Protein AF-A0A328F656-F1 (afdb_monomer_lite)

Foldseek 3Di:
DDDDDDPPPDDDDQVAPDAAEDEPDDDDPVRVVLVVVLVVVCCCVPPVVLSVQANYKYKYKYFPDDDPQKTKIKMWIWGHGPPDNDIAIKMWIWMGRNNDIGTPDIGRRDDDPDPPPPPPPPCPVVNVVVVVVCCVVVPPPQQDDDDFQEEFEEQCLVPPVQVVVSVVVQVVSCVVRVGYYYAYHPRFAPVNVLCCQQPPQNHAEYEYAYEDALFWDATNHGIDGLCSLPDPDARNNQAQHEYHYNYAHCPEPVVSNVVSSCVNPHVYYHYHNHHDPPDHSVVVVVDDPDDPD

Organism: NCBI:txid2291

Sequence (293 aa):
MKTIEARRILQVPVKRKDVTLITRVPLQTTEKAQINKATRQLISQNFNNKVTQSSKVRTNVEVLQKVGNRVLADAVVVFLDKNTYTATALKMQYEMVGEQVTLKRKIERYAPPMTAMTRVSKIDPATLQIKASLLKDLKIALPQGVGPKALANTPCDDISTAVAGTNDVYNIFRSAFASASKKIGAASTKSALLDVLKTSTRLVAWNNIGHGNTNLLVQWDGTIWNTDFNSAVPFKGIYNSVILLNSCLVCASPYQIKNAIEAHHPRTYIGGAVSLPIGPSEGWMWGSGTGPS

pLDDT: mean 79.7, std 20.61, range [28.31, 98.44]

Secondary structure (DSSP, 8-state):
------------------EEEEESS---HHHHHHHHHHHHHHHHHH-HHHHHHEEEEEEEEEEEEEETTEEEEEEEEEEEETTSS-EEEEEEEEEEETTEEEEEEEETT---------------HHHHHHHHHHHHHTT-----SSS-SEEEEES-SS-HHHHHHHHHHHHHHHHHHS-EEEEEGGGS-HHHHHHHHHH-SS--EEEEEE-EETTEEEETTEEEEGGGG--SS--TTTTT-EEEEEETTTTSTT-HHHHHHHTT--SEEEE--S--SS--TTSTTSS------

Structure (mmCIF, N/CA/C/O backbone):
data_AF-A0A328F656-F1
#
_entry.id   AF-A0A328F656-F1
#
loop_
_atom_site.group_PDB
_atom_site.id
_atom_site.type_symbol
_atom_site.label_atom_id
_atom_site.label_alt_id
_atom_site.label_comp_id
_atom_site.label_asym_id
_atom_site.label_entity_id
_atom_site.label_seq_id
_atom_site.pdbx_PDB_ins_code
_atom_site.Cartn_x
_atom_site.Cartn_y
_atom_site.Cartn_z
_atom_site.occupancy
_atom_site.B_iso_or_equiv
_atom_site.auth_seq_id
_atom_site.auth_comp_id
_atom_site.auth_asym_id
_atom_site.auth_atom_id
_atom_site.pdbx_PDB_model_num
ATOM 1 N N . MET A 1 1 ? 4.805 5.949 67.647 1.00 39.44 1 MET A N 1
ATOM 2 C CA . MET A 1 1 ? 5.082 6.559 66.327 1.00 39.44 1 MET A CA 1
ATOM 3 C C . MET A 1 1 ? 4.031 6.073 65.342 1.00 39.44 1 MET A C 1
ATOM 5 O O . MET A 1 1 ? 3.931 4.872 65.146 1.00 39.44 1 MET A O 1
ATOM 9 N N . LYS A 1 2 ? 3.194 6.970 64.803 1.00 33.84 2 LYS A N 1
ATOM 10 C CA . LYS A 1 2 ? 2.206 6.646 63.760 1.00 33.84 2 LYS A CA 1
ATOM 11 C C . LYS A 1 2 ? 2.852 6.896 62.398 1.00 33.84 2 LYS A C 1
ATOM 13 O O . LYS A 1 2 ? 3.184 8.036 62.089 1.00 33.84 2 LYS A O 1
ATOM 18 N N . THR A 1 3 ? 3.037 5.844 61.612 1.00 30.42 3 THR A N 1
ATOM 19 C CA . THR A 1 3 ? 3.543 5.939 60.241 1.00 30.42 3 THR A CA 1
ATOM 20 C C . THR A 1 3 ? 2.433 6.497 59.355 1.00 30.42 3 THR A C 1
ATOM 22 O O . THR A 1 3 ? 1.401 5.860 59.158 1.00 30.42 3 THR A O 1
ATOM 25 N N . ILE A 1 4 ? 2.614 7.728 58.881 1.00 29.72 4 ILE A N 1
ATOM 26 C CA . ILE A 1 4 ? 1.714 8.383 57.932 1.00 29.72 4 ILE A CA 1
ATOM 27 C C . ILE A 1 4 ? 2.057 7.832 56.545 1.00 29.72 4 ILE A C 1
ATOM 29 O O . ILE A 1 4 ? 3.090 8.182 55.976 1.00 29.72 4 ILE A O 1
ATOM 33 N N . GLU A 1 5 ? 1.210 6.961 55.994 1.00 30.91 5 GLU A N 1
ATOM 34 C CA . GLU A 1 5 ? 1.299 6.582 54.583 1.00 30.91 5 GLU A CA 1
ATOM 35 C C . GLU A 1 5 ? 0.930 7.787 53.710 1.00 30.91 5 GLU A C 1
ATOM 37 O O . GLU A 1 5 ? -0.230 8.195 53.601 1.00 30.91 5 GLU A O 1
ATOM 42 N N . ALA A 1 6 ? 1.942 8.374 53.076 1.00 31.06 6 ALA A N 1
ATOM 43 C CA . ALA A 1 6 ? 1.764 9.428 52.095 1.00 31.06 6 ALA A CA 1
ATOM 44 C C . ALA A 1 6 ? 1.071 8.864 50.841 1.00 31.06 6 ALA A C 1
ATOM 46 O O . ALA A 1 6 ? 1.709 8.311 49.943 1.00 31.06 6 ALA A O 1
ATOM 47 N N . ARG A 1 7 ? -0.253 9.040 50.745 1.00 31.44 7 ARG A N 1
ATOM 48 C CA . ARG A 1 7 ? -0.996 8.872 49.488 1.00 31.44 7 ARG A CA 1
ATOM 49 C C . ARG A 1 7 ? -0.517 9.921 48.481 1.00 31.44 7 ARG A C 1
ATOM 51 O O . ARG A 1 7 ? -1.010 11.047 48.455 1.00 31.44 7 ARG A O 1
ATOM 58 N N . ARG A 1 8 ? 0.427 9.548 47.615 1.00 28.33 8 ARG A N 1
ATOM 59 C CA . ARG A 1 8 ? 0.759 10.325 46.412 1.00 28.33 8 ARG A CA 1
ATOM 60 C C . ARG A 1 8 ? -0.406 10.241 45.425 1.00 28.33 8 ARG A C 1
ATOM 62 O O . ARG A 1 8 ? -0.526 9.288 44.659 1.00 28.33 8 ARG A O 1
ATOM 69 N N . ILE A 1 9 ? -1.260 11.260 45.430 1.00 32.66 9 ILE A N 1
ATOM 70 C CA . ILE A 1 9 ? -2.191 11.522 44.331 1.00 32.66 9 ILE A CA 1
ATOM 71 C C . ILE A 1 9 ? -1.356 12.077 43.172 1.00 32.66 9 ILE A C 1
ATOM 73 O O . ILE A 1 9 ? -0.996 13.251 43.152 1.00 32.66 9 ILE A O 1
ATOM 77 N N . LEU A 1 10 ? -1.015 11.220 42.209 1.00 28.31 10 LEU A N 1
ATOM 78 C CA . LEU A 1 10 ? -0.433 11.645 40.937 1.00 28.31 10 LEU A CA 1
ATOM 79 C C . LEU A 1 10 ? -1.528 12.314 40.094 1.00 28.31 10 LEU A C 1
ATOM 81 O O . LEU A 1 10 ? -2.263 11.658 39.356 1.00 28.31 10 LEU A O 1
ATOM 85 N N . GLN A 1 11 ? -1.644 13.636 40.213 1.00 31.92 11 GLN A N 1
ATOM 86 C CA . GLN A 1 11 ? -2.302 14.446 39.193 1.00 31.92 11 GLN A CA 1
ATOM 87 C C . GLN A 1 11 ? -1.362 14.583 37.993 1.00 31.92 11 GLN A C 1
ATOM 89 O O . GLN A 1 11 ? -0.338 15.254 38.069 1.00 31.92 11 GLN A O 1
ATOM 94 N N . VAL A 1 12 ? -1.729 13.970 36.866 1.00 31.56 12 VAL A N 1
ATOM 95 C CA . VAL A 1 12 ? -1.130 14.276 35.560 1.00 31.56 12 VAL A CA 1
ATOM 96 C C . VAL A 1 12 ? -2.259 14.573 34.569 1.00 31.56 12 VAL A C 1
ATOM 98 O O . VAL A 1 12 ? -3.017 13.660 34.214 1.00 31.56 12 VAL A O 1
ATOM 101 N N . PRO A 1 13 ? -2.412 15.825 34.098 1.00 34.97 13 PRO A N 1
ATOM 102 C CA . PRO A 1 13 ? -3.419 16.173 33.111 1.00 34.97 13 PRO A CA 1
ATOM 103 C C . PRO A 1 13 ? -2.897 15.823 31.714 1.00 34.97 13 PRO A C 1
ATOM 105 O O . PRO A 1 13 ? -2.368 16.658 30.987 1.00 34.97 13 PRO A O 1
ATOM 108 N N . VAL A 1 14 ? -3.074 14.570 31.295 1.00 39.97 14 VAL A N 1
ATOM 109 C CA . VAL A 1 14 ? -3.092 14.267 29.857 1.00 39.97 14 VAL A CA 1
ATOM 110 C C . VAL A 1 14 ? -4.425 14.790 29.329 1.00 39.97 14 VAL A C 1
ATOM 112 O O . VAL A 1 14 ? -5.466 14.470 29.906 1.00 39.97 14 VAL A O 1
ATOM 115 N N . LYS A 1 15 ? -4.423 15.586 28.251 1.00 41.59 15 LYS A N 1
ATOM 116 C CA . LYS A 1 15 ? -5.644 16.023 27.545 1.00 41.59 15 LYS A CA 1
ATOM 117 C C . LYS A 1 15 ? -6.377 14.794 26.967 1.00 41.59 15 LYS A C 1
ATOM 119 O O . LYS A 1 15 ? -6.279 14.489 25.782 1.00 41.59 15 LYS A O 1
ATOM 124 N N . ARG A 1 16 ? -7.093 14.056 27.823 1.00 50.25 16 ARG A N 1
ATOM 125 C CA . ARG A 1 16 ? -7.949 12.909 27.488 1.00 50.25 16 ARG A CA 1
ATOM 126 C C . ARG A 1 16 ? -9.236 13.458 26.881 1.00 50.25 16 ARG A C 1
ATOM 128 O O . ARG A 1 16 ? -10.149 13.828 27.614 1.00 50.25 16 ARG A O 1
ATOM 135 N N . LYS A 1 17 ? -9.297 13.550 25.553 1.00 50.28 17 LYS A N 1
ATOM 136 C CA . LYS A 1 17 ? -10.549 13.862 24.858 1.00 50.28 17 LYS A CA 1
ATOM 137 C C . LYS A 1 17 ? -11.325 12.579 24.551 1.00 50.28 17 LYS A C 1
ATOM 139 O O . LYS A 1 17 ? -10.790 11.679 23.910 1.00 50.28 17 LYS A O 1
ATOM 144 N N . ASP A 1 18 ? -12.563 12.591 25.038 1.00 55.59 18 ASP A N 1
ATOM 145 C CA . ASP A 1 18 ? -13.755 11.827 24.662 1.00 55.59 18 ASP A CA 1
ATOM 146 C C . ASP A 1 18 ? -13.673 10.295 24.763 1.00 55.59 18 ASP A C 1
ATOM 148 O O . ASP A 1 18 ? -13.132 9.598 23.905 1.00 55.59 18 ASP A O 1
ATOM 152 N N . VAL A 1 19 ? -14.280 9.768 25.835 1.00 54.06 19 VAL A N 1
ATOM 153 C CA . VAL A 1 19 ? -14.744 8.376 25.877 1.00 54.06 19 VAL A CA 1
ATOM 154 C C . VAL A 1 19 ? -16.077 8.352 25.143 1.00 54.06 19 VAL A C 1
ATOM 156 O O . VAL A 1 19 ? -17.021 9.016 25.568 1.00 54.06 19 VAL A O 1
ATOM 159 N N . THR A 1 20 ? -16.145 7.621 24.036 1.00 69.00 20 THR A N 1
ATOM 160 C CA . THR A 1 20 ? -17.415 7.377 23.349 1.00 69.00 20 THR A CA 1
ATOM 161 C C . THR A 1 20 ? -18.040 6.138 23.972 1.00 69.00 20 THR A C 1
ATOM 163 O O . THR A 1 20 ? -17.432 5.073 23.967 1.00 69.00 20 THR A O 1
ATOM 166 N N . LEU A 1 21 ? -19.218 6.288 24.569 1.00 61.22 21 LEU A N 1
ATOM 167 C CA . LEU A 1 21 ? -19.954 5.184 25.173 1.00 61.22 21 LEU A CA 1
ATOM 168 C C . LEU A 1 21 ? -21.065 4.763 24.214 1.00 61.22 21 LEU A C 1
ATOM 170 O O . LEU A 1 21 ? -21.995 5.534 23.969 1.00 61.22 21 LEU A O 1
ATOM 174 N N . ILE A 1 22 ? -20.968 3.546 23.694 1.00 66.56 22 ILE A N 1
ATOM 175 C CA . ILE A 1 22 ? -22.002 2.913 22.883 1.00 66.56 22 ILE A CA 1
ATOM 176 C C . ILE A 1 22 ? -22.693 1.900 23.788 1.00 66.56 22 ILE A C 1
ATOM 178 O O . ILE A 1 22 ? -22.064 1.012 24.349 1.00 66.56 22 ILE A O 1
ATOM 182 N N . THR A 1 23 ? -23.998 2.037 23.982 1.00 54.88 23 THR A N 1
ATOM 183 C CA . THR A 1 23 ? -24.746 1.104 24.823 1.00 54.88 23 THR A CA 1
ATOM 184 C C . THR A 1 23 ? -26.030 0.700 24.127 1.00 54.88 23 THR A C 1
ATOM 186 O O . THR A 1 23 ? -26.756 1.549 23.613 1.00 54.88 23 THR A O 1
ATOM 189 N N . ARG A 1 24 ? -26.310 -0.605 24.114 1.00 71.88 24 ARG A N 1
ATOM 190 C CA . ARG A 1 24 ? -27.633 -1.147 23.764 1.00 71.88 24 ARG A CA 1
ATOM 191 C C . ARG A 1 24 ? -28.536 -1.271 24.992 1.00 71.88 24 ARG A C 1
ATOM 193 O O . ARG A 1 24 ? -29.715 -1.573 24.866 1.00 71.88 24 ARG A O 1
ATOM 200 N N . VAL A 1 25 ? -27.975 -1.020 26.174 1.00 74.50 25 VAL A N 1
ATOM 201 C CA . VAL A 1 25 ? -28.662 -1.051 27.462 1.00 74.50 25 VAL A CA 1
ATOM 202 C C . VAL A 1 25 ? -28.946 0.387 27.913 1.00 74.50 25 VAL A C 1
ATOM 204 O O . VAL A 1 25 ? -28.048 1.233 27.832 1.00 74.50 25 VAL A O 1
ATOM 207 N N . PRO A 1 26 ? -30.153 0.705 28.407 1.00 79.62 26 PRO A N 1
ATOM 208 C CA . PRO A 1 26 ? -30.428 2.009 29.000 1.00 79.62 26 PRO A CA 1
ATOM 209 C C . PRO A 1 26 ? -29.522 2.262 30.214 1.00 79.62 26 PRO A C 1
ATOM 211 O O . PRO A 1 26 ? -29.454 1.444 31.132 1.00 79.62 26 PRO A O 1
ATOM 214 N N . LEU A 1 27 ? -28.827 3.402 30.221 1.00 85.38 27 LEU A N 1
ATOM 215 C CA . LEU A 1 27 ? -27.938 3.814 31.312 1.00 85.38 27 LEU A CA 1
ATOM 216 C C . LEU A 1 27 ? -28.303 5.215 31.788 1.00 85.38 27 LEU A C 1
ATOM 218 O O . LEU A 1 27 ? -28.438 6.134 30.970 1.00 85.38 27 LEU A O 1
ATOM 222 N N . GLN A 1 28 ? -28.380 5.387 33.104 1.00 87.00 28 GLN A N 1
ATOM 223 C CA . GLN A 1 28 ? -28.525 6.700 33.724 1.00 87.00 28 GLN A CA 1
ATOM 224 C C . GLN A 1 28 ? -27.229 7.511 33.586 1.00 87.00 28 GLN A C 1
ATOM 226 O O . GLN A 1 28 ? -26.134 6.964 33.446 1.00 87.00 28 GLN A O 1
ATOM 231 N N . THR A 1 29 ? -27.328 8.840 33.648 1.00 85.62 29 THR A N 1
ATOM 232 C CA . THR A 1 29 ? -26.171 9.746 33.525 1.00 85.62 29 THR A CA 1
ATOM 233 C C . THR A 1 29 ? -25.073 9.444 34.552 1.00 85.62 29 THR A C 1
ATOM 235 O O . THR A 1 29 ? -23.888 9.453 34.213 1.00 85.62 29 THR A O 1
ATOM 238 N N . THR A 1 30 ? -25.460 9.118 35.786 1.00 87.56 30 THR A N 1
ATOM 239 C CA . THR A 1 30 ? -24.558 8.718 36.877 1.00 87.56 30 THR A CA 1
ATOM 240 C C . THR A 1 30 ? -23.795 7.435 36.547 1.00 87.56 30 THR A C 1
ATOM 242 O O . THR A 1 30 ? -22.577 7.381 36.706 1.00 87.56 30 THR A O 1
ATOM 245 N N . GLU A 1 31 ? -24.474 6.436 35.989 1.00 87.12 31 GLU A N 1
ATOM 246 C CA . GLU A 1 31 ? -23.882 5.156 35.581 1.00 87.12 31 GLU A CA 1
ATOM 247 C C . GLU A 1 31 ? -22.896 5.342 34.423 1.00 87.12 31 GLU A C 1
ATOM 249 O O . GLU A 1 31 ? -21.791 4.800 34.446 1.00 87.12 31 GLU A O 1
ATOM 254 N N . LYS A 1 32 ? -23.237 6.187 33.439 1.00 88.25 32 LYS A N 1
ATOM 255 C CA . LYS A 1 32 ? -22.312 6.555 32.351 1.00 88.25 32 LYS A CA 1
ATOM 256 C C . LYS A 1 32 ? -21.036 7.197 32.902 1.00 88.25 32 LYS A C 1
ATOM 258 O O . LYS A 1 32 ? -19.934 6.881 32.449 1.00 88.25 32 LYS A O 1
ATOM 263 N N . ALA A 1 33 ? -21.165 8.082 33.892 1.00 88.12 33 ALA A N 1
ATOM 264 C CA . ALA A 1 33 ? -20.020 8.712 34.544 1.00 88.12 33 ALA A CA 1
ATOM 265 C C . ALA A 1 33 ? -19.164 7.695 35.321 1.00 88.12 33 ALA A C 1
ATOM 267 O O . ALA A 1 33 ? -17.934 7.734 35.219 1.00 88.12 33 ALA A O 1
ATOM 268 N N . GLN A 1 34 ? -19.792 6.754 36.032 1.00 90.06 34 GLN A N 1
ATOM 269 C CA . GLN A 1 34 ? -19.101 5.669 36.739 1.00 90.06 34 GLN A CA 1
ATOM 270 C C . GLN A 1 34 ? -18.330 4.762 35.773 1.00 90.06 34 GLN A C 1
ATOM 272 O O . GLN A 1 34 ? -17.147 4.509 35.994 1.00 90.06 34 GLN A O 1
ATOM 277 N N . ILE A 1 35 ? -18.946 4.352 34.662 1.00 91.25 35 ILE A N 1
ATOM 278 C CA . ILE A 1 35 ? -18.306 3.537 33.618 1.00 91.25 35 ILE A CA 1
ATOM 279 C C . ILE A 1 35 ? -17.105 4.273 33.014 1.00 91.25 35 ILE A C 1
ATOM 281 O O . ILE A 1 35 ? -16.019 3.701 32.882 1.00 91.25 35 ILE A O 1
ATOM 285 N N . ASN A 1 36 ? -17.252 5.564 32.709 1.00 90.00 36 ASN A N 1
ATOM 286 C CA . ASN A 1 36 ? -16.155 6.386 32.195 1.00 90.00 36 ASN A CA 1
ATOM 287 C C . ASN A 1 36 ? -15.000 6.508 33.202 1.00 90.00 36 ASN A C 1
ATOM 289 O O . ASN A 1 36 ? -13.829 6.430 32.815 1.00 90.00 36 ASN A O 1
ATOM 293 N N . LYS A 1 37 ? -15.309 6.686 34.493 1.00 91.25 37 LYS A N 1
ATOM 294 C CA . LYS A 1 37 ? -14.314 6.735 35.575 1.00 91.25 37 LYS A CA 1
ATOM 295 C C . LYS A 1 37 ? -13.580 5.397 35.706 1.00 91.25 37 LYS A C 1
ATOM 297 O O . LYS A 1 37 ? -12.350 5.390 35.668 1.00 91.25 37 LYS A O 1
ATOM 302 N N . ALA A 1 38 ? -14.317 4.288 35.766 1.00 91.75 38 ALA A N 1
ATOM 303 C CA . ALA A 1 38 ? -13.786 2.927 35.842 1.00 91.75 38 ALA A CA 1
ATOM 304 C C . ALA A 1 38 ? -12.847 2.612 34.667 1.00 91.75 38 ALA A C 1
ATOM 306 O O . ALA A 1 38 ? -11.704 2.201 34.862 1.00 91.75 38 ALA A O 1
ATOM 307 N N . THR A 1 39 ? -13.285 2.921 33.446 1.00 92.12 39 THR A N 1
ATOM 308 C CA . THR A 1 39 ? -12.493 2.769 32.215 1.00 92.12 39 THR A CA 1
ATOM 309 C C . THR A 1 39 ? -11.164 3.523 32.310 1.00 92.12 39 THR A C 1
ATOM 311 O O . THR A 1 39 ? -10.093 2.972 32.052 1.00 92.12 39 THR A O 1
ATOM 314 N N . ARG A 1 40 ? -11.201 4.797 32.721 1.00 90.81 40 ARG A N 1
ATOM 315 C CA . ARG A 1 40 ? -9.999 5.639 32.862 1.00 90.81 40 ARG A CA 1
ATOM 316 C C . ARG A 1 40 ? -9.053 5.140 33.950 1.00 90.81 40 ARG A C 1
ATOM 318 O O . ARG A 1 40 ? -7.836 5.293 33.793 1.00 90.81 40 ARG A O 1
ATOM 325 N N . GLN A 1 41 ? -9.594 4.586 35.031 1.00 91.25 41 GLN A N 1
ATOM 326 C CA . GLN A 1 41 ? -8.818 3.993 36.114 1.00 91.25 41 GLN A CA 1
ATOM 327 C C . GLN A 1 41 ? -8.087 2.744 35.620 1.00 91.25 41 GLN A C 1
ATOM 329 O O . GLN A 1 41 ? -6.862 2.692 35.728 1.00 91.25 41 GLN A O 1
ATOM 334 N N . LEU A 1 42 ? -8.798 1.814 34.976 1.00 93.12 42 LEU A N 1
ATOM 335 C CA . LEU A 1 42 ? -8.201 0.606 34.404 1.00 93.12 42 LEU A CA 1
ATOM 336 C C . LEU A 1 42 ? -7.104 0.925 33.389 1.00 93.12 42 LEU A C 1
ATOM 338 O O . LEU A 1 42 ? -6.043 0.302 33.430 1.00 93.12 42 LEU A O 1
ATOM 342 N N . ILE A 1 43 ? -7.320 1.926 32.527 1.00 91.19 43 ILE A N 1
ATOM 343 C CA . ILE A 1 43 ? -6.309 2.357 31.555 1.00 91.19 43 ILE A CA 1
ATOM 344 C C . ILE A 1 43 ? -5.043 2.853 32.254 1.00 91.19 43 ILE A C 1
ATOM 346 O O . ILE A 1 43 ? -3.941 2.447 31.896 1.00 91.19 43 ILE A O 1
ATOM 350 N N . SER A 1 44 ? -5.197 3.721 33.256 1.00 89.50 44 SER A N 1
ATOM 351 C CA . SER A 1 44 ? -4.049 4.287 33.978 1.00 89.50 44 SER A CA 1
ATOM 352 C C . SER A 1 44 ? -3.285 3.208 34.749 1.00 89.50 44 SER A C 1
ATOM 354 O O . SER A 1 44 ? -2.062 3.229 34.761 1.00 89.50 44 SER A O 1
ATOM 356 N N . GLN A 1 45 ? -3.994 2.248 35.350 1.00 90.69 45 GLN A N 1
ATOM 357 C CA . GLN A 1 45 ? -3.390 1.178 36.147 1.00 90.69 45 GLN A CA 1
ATOM 358 C C . GLN A 1 45 ? -2.650 0.145 35.291 1.00 90.69 45 GLN A C 1
ATOM 360 O O . GLN A 1 45 ? -1.561 -0.283 35.655 1.00 90.69 45 GLN A O 1
ATOM 365 N N . ASN A 1 46 ? -3.219 -0.246 34.150 1.00 91.50 46 ASN A N 1
ATOM 366 C CA . ASN A 1 46 ? -2.700 -1.371 33.366 1.00 91.50 46 ASN A CA 1
ATOM 367 C C . ASN A 1 46 ? -1.829 -0.937 32.180 1.00 91.50 46 ASN A C 1
ATOM 369 O O . ASN A 1 46 ? -1.063 -1.744 31.657 1.00 91.50 46 ASN A O 1
ATOM 373 N N . PHE A 1 47 ? -1.933 0.321 31.739 1.00 90.25 47 PHE A N 1
ATOM 374 C CA . PHE A 1 47 ? -1.284 0.805 30.516 1.00 90.25 47 PHE A CA 1
ATOM 375 C C . PHE A 1 47 ? -0.559 2.145 30.710 1.00 90.25 47 PHE A C 1
ATOM 377 O O . PHE A 1 47 ? -0.429 2.914 29.757 1.00 90.25 47 PHE A O 1
ATOM 384 N N . ASN A 1 48 ? -0.055 2.432 31.917 1.00 90.06 48 ASN A N 1
ATOM 385 C CA . ASN A 1 48 ? 0.590 3.713 32.241 1.00 90.06 48 ASN A CA 1
ATOM 386 C C . ASN A 1 48 ? 1.711 4.101 31.255 1.00 90.06 48 ASN A C 1
ATOM 388 O O . ASN A 1 48 ? 1.773 5.239 30.783 1.00 90.06 48 ASN A O 1
ATOM 392 N N . ASN A 1 49 ? 2.559 3.137 30.883 1.00 88.38 49 ASN A N 1
ATOM 393 C CA . ASN A 1 49 ? 3.660 3.369 29.944 1.00 88.38 49 ASN A CA 1
ATOM 394 C C . ASN A 1 49 ? 3.133 3.811 28.570 1.00 88.38 49 ASN A C 1
ATOM 396 O O . ASN A 1 49 ? 3.591 4.816 28.030 1.00 88.38 49 ASN A O 1
ATOM 400 N N . LYS A 1 50 ? 2.096 3.134 28.052 1.00 88.38 50 LYS A N 1
ATOM 401 C CA . LYS A 1 50 ? 1.452 3.497 26.779 1.00 88.38 50 LYS A CA 1
ATOM 402 C C . LYS A 1 50 ? 0.780 4.862 26.853 1.00 88.38 50 LYS A C 1
ATOM 404 O O . LYS A 1 50 ? 0.919 5.655 25.929 1.00 88.38 50 LYS A O 1
ATOM 409 N N . VAL A 1 51 ? 0.099 5.173 27.961 1.00 89.25 51 VAL A N 1
ATOM 410 C CA . VAL A 1 51 ? -0.491 6.505 28.188 1.00 89.25 51 VAL A CA 1
ATOM 411 C C . VAL A 1 51 ? 0.587 7.589 28.118 1.00 89.25 51 VAL A C 1
ATOM 413 O O . VAL A 1 51 ? 0.383 8.612 27.473 1.00 89.25 51 VAL A O 1
ATOM 416 N N . THR A 1 52 ? 1.743 7.352 28.737 1.00 87.88 52 THR A N 1
ATOM 417 C CA . THR A 1 52 ? 2.854 8.315 28.791 1.00 87.88 52 THR A CA 1
ATOM 418 C C . THR A 1 52 ? 3.506 8.522 27.424 1.00 87.88 52 THR A C 1
ATOM 420 O O . THR A 1 52 ? 3.871 9.646 27.065 1.00 87.88 52 THR A O 1
ATOM 423 N N . GLN A 1 53 ? 3.615 7.449 26.642 1.00 88.75 53 GLN A N 1
ATOM 424 C CA . GLN A 1 53 ? 4.162 7.456 25.284 1.00 88.75 53 GLN A CA 1
ATOM 425 C C . GLN A 1 53 ? 3.179 8.004 24.242 1.00 88.75 53 GLN A C 1
ATOM 427 O O . GLN A 1 53 ? 3.593 8.335 23.135 1.00 88.75 53 GLN A O 1
ATOM 432 N N . SER A 1 54 ? 1.899 8.155 24.590 1.00 88.56 54 SER A N 1
ATOM 433 C CA . SER A 1 54 ? 0.865 8.594 23.655 1.00 88.56 54 SER A CA 1
ATOM 434 C C . SER A 1 54 ? 0.669 10.105 23.646 1.00 88.56 54 SER A C 1
ATOM 436 O O . SER A 1 54 ? 0.645 10.765 24.685 1.00 88.56 54 SER A O 1
ATOM 438 N N . SER A 1 55 ? 0.469 10.661 22.454 1.00 88.31 55 SER A N 1
ATOM 439 C CA . SER A 1 55 ? -0.014 12.030 22.255 1.00 88.31 55 SER A CA 1
ATOM 440 C C . SER A 1 55 ? -1.523 12.125 22.500 1.00 88.31 55 SER A C 1
ATOM 442 O O . SER A 1 55 ? -2.024 13.156 22.956 1.00 88.31 55 SER A O 1
ATOM 444 N N . LYS A 1 56 ? -2.256 11.035 22.234 1.00 86.88 56 LYS A N 1
ATOM 445 C CA . LYS A 1 56 ? -3.704 10.943 22.428 1.00 86.88 56 LYS A CA 1
ATOM 446 C C . LYS A 1 56 ? -4.117 9.525 22.811 1.00 86.88 56 LYS A C 1
ATOM 448 O O . LYS A 1 56 ? -3.639 8.556 22.234 1.00 86.88 56 LYS A O 1
ATOM 453 N N . VAL A 1 57 ? -5.070 9.424 23.735 1.00 87.38 57 VAL A N 1
ATOM 454 C CA . VAL A 1 57 ? -5.747 8.169 24.085 1.00 87.38 57 VAL A CA 1
ATOM 455 C C . VAL A 1 57 ? -7.230 8.342 23.792 1.00 87.38 57 VAL A C 1
ATOM 457 O O . VAL A 1 57 ? -7.852 9.262 24.326 1.00 87.38 57 VAL A O 1
ATOM 460 N N . ARG A 1 58 ? -7.784 7.494 22.924 1.00 88.94 58 ARG A N 1
ATOM 461 C CA . ARG A 1 58 ? -9.226 7.426 22.645 1.00 88.94 58 ARG A CA 1
ATOM 462 C C . ARG A 1 58 ? -9.791 6.146 23.222 1.00 88.94 58 ARG A C 1
ATOM 464 O O . ARG A 1 58 ? -9.108 5.123 23.243 1.00 88.94 58 ARG A O 1
ATOM 471 N N . THR A 1 59 ? -11.041 6.188 23.656 1.00 89.31 59 THR A N 1
ATOM 472 C CA . THR A 1 59 ? -11.691 5.001 24.205 1.00 89.31 59 THR A CA 1
ATOM 473 C C . THR A 1 59 ? -13.110 4.891 23.690 1.00 89.31 59 THR A C 1
ATOM 475 O O . THR A 1 59 ? -13.852 5.872 23.706 1.00 89.31 59 THR A O 1
ATOM 478 N N . ASN A 1 60 ? -13.468 3.695 23.239 1.00 88.50 60 ASN A N 1
ATOM 479 C CA . ASN A 1 60 ? -14.829 3.323 22.901 1.00 88.50 60 ASN A CA 1
ATOM 480 C C . ASN A 1 60 ? -15.263 2.199 23.840 1.00 88.50 60 ASN A C 1
ATOM 482 O O . ASN A 1 60 ? -14.562 1.191 23.922 1.00 88.50 60 ASN A O 1
ATOM 486 N N . VAL A 1 61 ? -16.359 2.391 24.565 1.00 90.88 61 VAL A N 1
ATOM 487 C CA . VAL A 1 61 ? -16.863 1.433 25.555 1.00 90.88 61 VAL A CA 1
ATOM 488 C C . VAL A 1 61 ? -18.209 0.902 25.090 1.00 90.88 61 VAL A C 1
ATOM 490 O O . VAL A 1 61 ? -19.098 1.688 24.770 1.00 90.88 61 VAL A O 1
ATOM 493 N N . GLU A 1 62 ? -18.354 -0.417 25.096 1.00 91.69 62 GLU A N 1
ATOM 494 C CA . GLU A 1 62 ? -19.589 -1.145 24.848 1.00 91.69 62 GLU A CA 1
ATOM 495 C C . GLU A 1 62 ? -20.047 -1.845 26.129 1.00 91.69 62 GLU A C 1
ATOM 497 O O . GLU A 1 62 ? -19.343 -2.694 26.677 1.00 91.69 62 GLU A O 1
ATOM 502 N N . VAL A 1 63 ? -21.237 -1.495 26.621 1.00 91.81 63 VAL A N 1
ATOM 503 C CA . VAL A 1 63 ? -21.849 -2.219 27.744 1.00 91.81 63 VAL A CA 1
ATOM 504 C C . VAL A 1 63 ? -22.545 -3.461 27.209 1.00 91.81 63 VAL A C 1
ATOM 506 O O . VAL A 1 63 ? -23.530 -3.358 26.478 1.00 91.81 63 VAL A O 1
ATOM 509 N N . LEU A 1 64 ? -22.027 -4.626 27.595 1.00 90.75 64 LEU A N 1
ATOM 510 C CA . LEU A 1 64 ? -22.517 -5.930 27.155 1.00 90.75 64 LEU A CA 1
ATOM 511 C C . LEU A 1 64 ? -23.735 -6.372 27.965 1.00 90.75 64 LEU A C 1
ATOM 513 O O . LEU A 1 64 ? -24.691 -6.910 27.414 1.00 90.75 64 LEU A O 1
ATOM 517 N N . GLN A 1 65 ? -23.695 -6.152 29.281 1.00 91.81 65 GLN A N 1
ATOM 518 C CA . GLN A 1 65 ? -24.737 -6.607 30.193 1.00 91.81 65 GLN A CA 1
ATOM 519 C C . GLN A 1 65 ? -24.815 -5.717 31.435 1.00 91.81 65 GLN A C 1
ATOM 521 O O . GLN A 1 65 ? -23.797 -5.234 31.935 1.00 91.81 65 GLN A O 1
ATOM 526 N N . LYS A 1 66 ? -26.031 -5.558 31.965 1.00 90.88 66 LYS A N 1
ATOM 527 C CA . LYS A 1 66 ? -26.299 -4.936 33.263 1.00 90.88 66 LYS A CA 1
ATOM 528 C C . LYS A 1 66 ? -27.322 -5.766 34.038 1.00 90.88 66 LYS A C 1
ATOM 530 O O . LYS A 1 66 ? -28.393 -6.048 33.507 1.00 90.88 66 LYS A O 1
ATOM 535 N N . VAL A 1 67 ? -27.008 -6.127 35.281 1.00 90.25 67 VAL A N 1
ATOM 536 C CA . VAL A 1 67 ? -27.920 -6.826 36.204 1.00 90.25 67 VAL A CA 1
ATOM 537 C C . VAL A 1 67 ? -27.764 -6.207 37.590 1.00 90.25 67 VAL A C 1
ATOM 539 O O . VAL A 1 67 ? -26.719 -6.350 38.221 1.00 90.25 67 VAL A O 1
ATOM 542 N N . GLY A 1 68 ? -28.779 -5.481 38.062 1.00 89.88 68 GLY A N 1
ATOM 543 C CA . GLY A 1 68 ? -28.678 -4.717 39.309 1.00 89.88 68 GLY A CA 1
ATOM 544 C C . GLY A 1 68 ? -27.520 -3.711 39.268 1.00 89.88 68 GLY A C 1
ATOM 545 O O . GLY A 1 68 ? -27.457 -2.872 38.369 1.00 89.88 68 GLY A O 1
ATOM 546 N N . ASN A 1 69 ? -26.590 -3.820 40.221 1.00 90.75 69 ASN A N 1
ATOM 547 C CA . ASN A 1 69 ? -25.375 -2.997 40.315 1.00 90.75 69 ASN A CA 1
ATOM 548 C C . ASN A 1 69 ? -24.161 -3.583 39.565 1.00 90.75 69 ASN A C 1
ATOM 550 O O . ASN A 1 69 ? -23.060 -3.032 39.666 1.00 90.75 69 ASN A O 1
ATOM 554 N N . ARG A 1 70 ? -24.341 -4.705 38.856 1.00 92.31 70 ARG A N 1
ATOM 555 C CA . ARG A 1 70 ? -23.294 -5.373 38.085 1.00 92.31 70 ARG A CA 1
ATOM 556 C C . ARG A 1 70 ? -23.340 -4.930 36.628 1.00 92.31 70 ARG A C 1
ATOM 558 O O . ARG A 1 70 ? -24.383 -5.037 35.983 1.00 92.31 70 ARG A O 1
ATOM 565 N N . VAL A 1 71 ? -22.203 -4.485 36.101 1.00 93.25 71 VAL A N 1
ATOM 566 C CA . VAL A 1 71 ? -22.027 -4.084 34.698 1.00 93.25 71 VAL A CA 1
ATOM 567 C C . VAL A 1 71 ? -20.865 -4.860 34.096 1.00 93.25 71 VAL A C 1
ATOM 569 O O . VAL A 1 71 ? -19.757 -4.819 34.625 1.00 93.25 71 VAL A O 1
ATOM 572 N N . LEU A 1 72 ? -21.103 -5.532 32.973 1.00 94.12 72 LEU A N 1
ATOM 573 C CA . LEU A 1 72 ? -20.059 -6.124 32.141 1.00 94.12 72 LEU A CA 1
ATOM 574 C C . LEU A 1 72 ? -19.863 -5.247 30.904 1.00 94.12 72 LEU A C 1
ATOM 576 O O . LEU A 1 72 ? -20.828 -4.959 30.189 1.00 94.12 72 LEU A O 1
ATOM 580 N N . ALA A 1 73 ? -18.626 -4.828 30.648 1.00 93.56 73 ALA A N 1
ATOM 581 C CA . ALA A 1 73 ? -18.308 -3.937 29.542 1.00 93.56 73 ALA A CA 1
ATOM 582 C C . ALA A 1 73 ? -17.025 -4.346 28.814 1.00 93.56 73 ALA A C 1
ATOM 584 O O . ALA A 1 73 ? -16.037 -4.767 29.422 1.00 93.56 73 ALA A O 1
ATOM 585 N N . ASP A 1 74 ? -17.047 -4.152 27.501 1.00 93.62 74 ASP A N 1
ATOM 586 C CA . ASP A 1 74 ? -15.879 -4.187 26.636 1.00 93.62 74 ASP A CA 1
ATOM 587 C C . ASP A 1 74 ? -15.435 -2.750 26.351 1.00 93.62 74 ASP A C 1
ATOM 589 O O . ASP A 1 74 ? -16.247 -1.863 26.115 1.00 93.62 74 ASP A O 1
ATOM 593 N N . ALA A 1 75 ? -14.133 -2.502 26.320 1.00 92.62 75 ALA A N 1
ATOM 594 C CA . ALA A 1 75 ? -13.586 -1.232 25.885 1.00 92.62 75 ALA A CA 1
ATOM 595 C C . ALA A 1 75 ? -12.438 -1.436 24.905 1.00 92.62 75 ALA A C 1
ATOM 597 O O . ALA A 1 75 ? -11.487 -2.173 25.168 1.00 92.62 75 ALA A O 1
ATOM 598 N N . VAL A 1 76 ? -12.517 -0.735 23.780 1.00 91.81 76 VAL A N 1
ATOM 599 C CA . VAL A 1 76 ? -11.421 -0.599 22.825 1.00 91.81 76 VAL A CA 1
ATOM 600 C C . VAL A 1 76 ? -10.715 0.717 23.112 1.00 91.81 76 VAL A C 1
ATOM 602 O O . VAL A 1 76 ? -11.325 1.789 23.084 1.00 91.81 76 VAL A O 1
ATOM 605 N N . VAL A 1 77 ? -9.420 0.642 23.397 1.00 92.00 77 VAL A N 1
ATOM 606 C CA . VAL A 1 77 ? -8.580 1.798 23.707 1.00 92.00 77 VAL A CA 1
ATOM 607 C C . VAL A 1 77 ? -7.549 1.951 22.602 1.00 92.00 77 VAL A C 1
ATOM 609 O O . VAL A 1 77 ? -6.834 1.006 22.278 1.00 92.00 77 VAL A O 1
ATOM 612 N N . VAL A 1 78 ? -7.471 3.145 22.027 1.00 89.38 78 VAL A N 1
ATOM 613 C CA . VAL A 1 78 ? -6.536 3.474 20.952 1.00 89.38 78 VAL A CA 1
ATOM 614 C C . VAL A 1 78 ? -5.526 4.488 21.467 1.00 89.38 78 VAL A C 1
ATOM 616 O O . VAL A 1 78 ? -5.899 5.578 21.909 1.00 89.38 78 VAL A O 1
ATOM 619 N N . PHE A 1 79 ? -4.257 4.114 21.386 1.00 89.19 79 PHE A N 1
ATOM 620 C CA . PHE A 1 79 ? -3.090 4.904 21.756 1.00 89.19 79 PHE A CA 1
ATOM 621 C C . PHE A 1 79 ? -2.453 5.437 20.480 1.00 89.19 79 PHE A C 1
ATOM 623 O O . PHE A 1 79 ? -2.060 4.649 19.626 1.00 89.19 79 PHE A O 1
ATOM 630 N N . LEU A 1 80 ? -2.407 6.758 20.325 1.00 85.12 80 LEU A N 1
ATOM 631 C CA . LEU A 1 80 ? -1.664 7.411 19.251 1.00 85.12 80 LEU A CA 1
ATOM 632 C C . LEU A 1 80 ? -0.299 7.801 19.803 1.00 85.12 80 LEU A C 1
ATOM 634 O O . LEU A 1 80 ? -0.232 8.672 20.676 1.00 85.12 80 LEU A O 1
ATOM 638 N N . ASP A 1 81 ? 0.762 7.173 19.313 1.00 82.25 81 ASP A N 1
ATOM 639 C CA . ASP A 1 81 ? 2.108 7.370 19.846 1.00 82.25 81 ASP A CA 1
ATOM 640 C C . ASP A 1 81 ? 2.606 8.803 19.573 1.00 82.25 81 ASP A C 1
ATOM 642 O O . ASP A 1 81 ? 2.227 9.457 18.596 1.00 82.25 81 ASP A O 1
ATOM 646 N N . LYS A 1 82 ? 3.423 9.354 20.477 1.00 84.31 82 LYS A N 1
ATOM 647 C CA . LYS A 1 82 ? 4.050 10.670 20.277 1.00 84.31 82 LYS A CA 1
ATOM 648 C C . LYS A 1 82 ? 5.014 10.610 19.099 1.00 84.31 82 LYS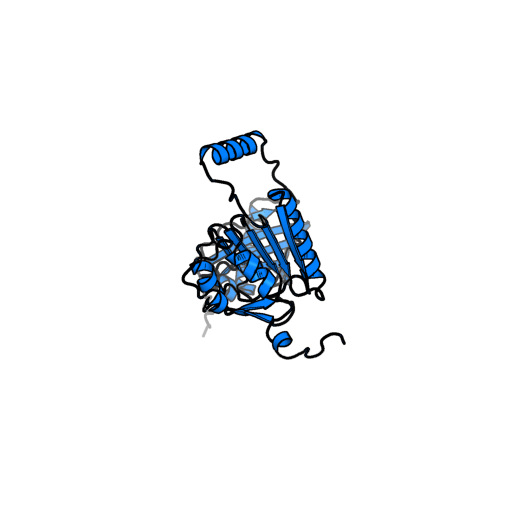 A C 1
ATOM 650 O O . LYS A 1 82 ? 5.746 9.639 18.950 1.00 84.31 82 LYS A O 1
ATOM 655 N N . ASN A 1 83 ? 5.054 11.685 18.314 1.00 81.00 83 ASN A N 1
ATOM 656 C CA . ASN A 1 83 ? 6.016 11.882 17.225 1.00 81.00 83 ASN A CA 1
ATOM 657 C C . ASN A 1 83 ? 5.974 10.799 16.129 1.00 81.00 83 ASN A C 1
ATOM 659 O O . ASN A 1 83 ? 6.927 10.662 15.370 1.00 81.00 83 ASN A O 1
ATOM 663 N N . THR A 1 84 ? 4.877 10.041 16.026 1.00 72.38 84 THR A N 1
ATOM 664 C CA . THR A 1 84 ? 4.666 9.062 14.954 1.00 72.38 84 THR A CA 1
ATOM 665 C C . THR A 1 84 ? 3.231 9.136 14.427 1.00 72.38 84 THR A C 1
ATOM 667 O O . THR A 1 84 ? 2.352 9.739 15.045 1.00 72.38 84 THR A O 1
ATOM 670 N N . TYR A 1 85 ? 2.989 8.488 13.286 1.00 68.38 85 TYR A N 1
ATOM 671 C CA . TYR A 1 85 ? 1.646 8.239 12.751 1.00 68.38 85 TYR A CA 1
ATOM 672 C C . TYR A 1 85 ? 1.089 6.871 13.187 1.00 68.38 85 TYR A C 1
ATOM 674 O O . TYR A 1 85 ? 0.113 6.383 12.617 1.00 68.38 85 TYR A O 1
ATOM 682 N N . THR A 1 86 ? 1.708 6.237 14.187 1.00 70.25 86 THR A N 1
ATOM 683 C CA . THR A 1 86 ? 1.369 4.883 14.623 1.00 70.25 86 THR A CA 1
ATOM 684 C C . THR A 1 86 ? 0.276 4.917 15.683 1.00 70.25 86 THR A C 1
ATOM 686 O O . THR A 1 86 ? 0.359 5.646 16.674 1.00 70.25 86 THR A O 1
ATOM 689 N N . ALA A 1 87 ? -0.753 4.092 15.485 1.00 82.12 87 ALA A N 1
ATOM 690 C CA . ALA A 1 87 ? -1.801 3.866 16.467 1.00 82.12 87 ALA A CA 1
ATOM 691 C C . ALA A 1 87 ? -1.797 2.404 16.923 1.00 82.12 87 ALA A C 1
ATOM 693 O O . ALA A 1 87 ? -1.867 1.490 16.103 1.00 82.12 87 ALA A O 1
ATOM 694 N N . THR A 1 88 ? -1.771 2.185 18.236 1.00 85.94 88 THR A N 1
ATOM 695 C CA . THR A 1 88 ? -1.946 0.859 18.835 1.00 85.94 88 THR A CA 1
ATOM 696 C C . THR A 1 88 ? -3.343 0.753 19.428 1.00 85.94 88 THR A C 1
ATOM 698 O O . THR A 1 88 ? -3.709 1.527 20.315 1.00 85.94 88 THR A O 1
ATOM 701 N N . ALA A 1 89 ? -4.121 -0.223 18.968 1.00 88.19 89 ALA A N 1
ATOM 702 C CA . ALA A 1 89 ? -5.418 -0.548 19.543 1.00 88.19 89 ALA A CA 1
ATOM 703 C C . ALA A 1 89 ? -5.306 -1.746 20.493 1.00 88.19 89 ALA A C 1
ATOM 705 O O . ALA A 1 89 ? -4.655 -2.748 20.194 1.00 88.19 89 ALA A O 1
ATOM 706 N N . LEU A 1 90 ? -5.972 -1.644 21.639 1.00 92.38 90 LEU A N 1
ATOM 707 C CA . LEU A 1 90 ? -6.127 -2.731 22.595 1.00 92.38 90 LEU A CA 1
ATOM 708 C C . LEU A 1 90 ? -7.587 -2.889 22.992 1.00 92.38 90 LEU A C 1
ATOM 710 O O . LEU A 1 90 ? -8.372 -1.943 22.913 1.00 92.38 90 LEU A O 1
ATOM 714 N N . LYS A 1 91 ? -7.946 -4.096 23.416 1.00 93.00 91 LYS A N 1
ATOM 715 C CA . LYS A 1 91 ? -9.284 -4.413 23.909 1.00 93.00 91 LYS A CA 1
ATOM 716 C C . LYS A 1 91 ? -9.192 -4.896 25.347 1.00 93.00 91 LYS A C 1
ATOM 718 O O . LYS A 1 91 ? -8.351 -5.734 25.670 1.00 93.00 91 LYS A O 1
ATOM 723 N N . MET A 1 92 ? -10.051 -4.367 26.204 1.00 94.88 92 MET A N 1
ATOM 724 C CA . MET A 1 92 ? -10.203 -4.794 27.588 1.00 94.88 92 MET A CA 1
ATOM 725 C C . MET A 1 92 ? -11.653 -5.171 27.856 1.00 94.88 92 MET A C 1
ATOM 727 O O . MET A 1 92 ? -12.556 -4.488 27.392 1.00 94.88 92 MET A O 1
ATOM 731 N N . GLN A 1 93 ? -11.861 -6.244 28.606 1.00 96.12 93 GLN A N 1
ATOM 732 C CA . GLN A 1 93 ? -13.161 -6.606 29.152 1.00 96.12 93 GLN A CA 1
ATOM 733 C C . GLN A 1 93 ? -13.073 -6.496 30.661 1.00 96.12 93 GLN A C 1
ATOM 735 O O . GLN A 1 93 ? -12.135 -7.024 31.273 1.00 96.12 93 GLN A O 1
ATOM 740 N N . TYR A 1 94 ? -14.031 -5.812 31.261 1.00 96.25 94 TYR A N 1
ATOM 741 C CA . TYR A 1 94 ? -14.049 -5.595 32.693 1.00 96.25 94 TYR A CA 1
ATOM 742 C C . TYR A 1 94 ? -15.462 -5.659 33.244 1.00 96.25 94 TYR A C 1
ATOM 744 O O . TYR A 1 94 ? -16.459 -5.481 32.546 1.00 96.25 94 TYR A O 1
ATOM 752 N N . GLU A 1 95 ? -15.509 -5.930 34.535 1.00 96.06 95 GLU A N 1
ATOM 753 C CA . GLU A 1 95 ? -16.724 -6.009 35.314 1.00 96.06 95 GLU A CA 1
ATOM 754 C C . GLU A 1 95 ? -16.703 -4.924 36.381 1.00 96.06 95 GLU A C 1
ATOM 756 O O . GLU A 1 95 ? -15.661 -4.650 36.981 1.00 96.06 95 GLU A O 1
ATOM 761 N N . MET A 1 96 ? -17.857 -4.313 36.611 1.00 94.19 96 MET A N 1
ATOM 762 C CA . MET A 1 96 ? -18.098 -3.406 37.721 1.00 94.19 96 MET A CA 1
ATOM 763 C C . MET A 1 96 ? -19.168 -4.007 38.622 1.00 94.19 96 MET A C 1
ATOM 765 O O . MET A 1 96 ? -20.194 -4.455 38.113 1.00 94.19 96 MET A O 1
ATOM 769 N N . VAL A 1 97 ? -18.951 -3.995 39.935 1.00 92.44 97 VAL A N 1
ATOM 770 C CA . VAL A 1 97 ? -19.965 -4.322 40.949 1.00 92.44 97 VAL A CA 1
ATOM 771 C C . VAL A 1 97 ? -19.985 -3.171 41.948 1.00 92.44 97 VAL A C 1
ATOM 773 O O . VAL A 1 97 ? -19.084 -3.032 42.777 1.00 92.44 97 VAL A O 1
ATOM 776 N N . GLY A 1 98 ? -20.976 -2.285 41.819 1.00 88.06 98 GLY A N 1
ATOM 777 C CA . GLY A 1 98 ? -20.957 -1.001 42.524 1.00 88.06 98 GLY A CA 1
ATOM 778 C C . GLY A 1 98 ? -19.735 -0.164 42.124 1.00 88.06 98 GLY A C 1
ATOM 779 O O . GLY A 1 98 ? -19.552 0.149 40.949 1.00 88.06 98 GLY A O 1
ATOM 780 N N . GLU A 1 99 ? -18.887 0.191 43.092 1.00 86.56 99 GLU A N 1
ATOM 781 C CA . GLU A 1 99 ? -17.654 0.960 42.846 1.00 86.56 99 GLU A CA 1
ATOM 782 C C . GLU A 1 99 ? -16.425 0.092 42.546 1.00 86.56 99 GLU A C 1
ATOM 784 O O . GLU A 1 99 ? -15.387 0.609 42.122 1.00 86.56 99 GLU A O 1
ATOM 789 N N . GLN A 1 100 ? -16.516 -1.220 42.764 1.00 90.19 100 GLN A N 1
ATOM 790 C CA . GLN A 1 100 ? -15.404 -2.126 42.510 1.00 90.19 100 GLN A CA 1
ATOM 791 C C . GLN A 1 100 ? -15.320 -2.447 41.022 1.00 90.19 100 GLN A C 1
ATOM 793 O O . GLN A 1 100 ? -16.321 -2.776 40.389 1.00 90.19 100 GLN A O 1
ATOM 798 N N . VAL A 1 101 ? -14.110 -2.362 40.470 1.00 93.62 101 VAL A N 1
ATOM 799 C CA . VAL A 1 101 ? -13.836 -2.594 39.050 1.00 93.62 101 VAL A CA 1
ATOM 800 C C . VAL A 1 101 ? -12.781 -3.683 38.926 1.00 93.62 101 VAL A C 1
ATOM 802 O O . VAL A 1 101 ? -11.691 -3.564 39.485 1.00 93.62 101 VAL A O 1
ATOM 805 N N . THR A 1 102 ? -13.079 -4.729 38.161 1.00 94.19 102 THR A N 1
ATOM 806 C CA . THR A 1 102 ? -12.170 -5.856 37.932 1.00 94.19 102 THR A CA 1
ATOM 807 C C . THR A 1 102 ? -11.946 -6.055 36.442 1.00 94.19 102 THR A C 1
ATOM 809 O O . THR A 1 102 ? -12.882 -6.310 35.685 1.00 94.19 102 THR A O 1
ATOM 812 N N . LEU A 1 103 ? -10.685 -5.981 36.014 1.00 94.88 103 LEU A N 1
ATOM 813 C CA . LEU A 1 103 ? -10.287 -6.358 34.662 1.00 94.88 103 LEU A CA 1
ATOM 814 C C . LEU A 1 103 ? -10.383 -7.882 34.516 1.00 94.88 103 LEU A C 1
ATOM 816 O O . LEU A 1 103 ? -9.710 -8.611 35.239 1.00 94.88 103 LEU A O 1
ATOM 820 N N . LYS A 1 104 ? -11.204 -8.365 33.583 1.00 95.50 104 LYS A N 1
ATOM 821 C CA . LYS A 1 104 ? -11.376 -9.802 33.316 1.00 95.50 104 LYS A CA 1
ATOM 822 C C . LYS A 1 104 ? -10.450 -10.288 32.208 1.00 95.50 104 LYS A C 1
ATOM 824 O O . LYS A 1 104 ? -9.913 -11.387 32.288 1.00 95.50 104 LYS A O 1
ATOM 829 N N . ARG A 1 105 ? -10.256 -9.475 31.165 1.00 93.81 105 ARG A N 1
ATOM 830 C CA . ARG A 1 105 ? -9.445 -9.842 29.997 1.00 93.81 105 ARG A CA 1
ATOM 831 C C . ARG A 1 105 ? -8.785 -8.619 29.373 1.00 93.81 105 ARG A C 1
ATOM 833 O O . ARG A 1 105 ? -9.399 -7.556 29.301 1.00 93.81 105 ARG A O 1
ATOM 840 N N . LYS A 1 106 ? -7.567 -8.793 28.852 1.00 93.06 106 LYS A N 1
ATOM 841 C CA . LYS A 1 106 ? -6.870 -7.807 28.011 1.00 93.06 106 LYS A CA 1
ATOM 842 C C . LYS A 1 106 ? -6.336 -8.437 26.722 1.00 93.06 106 LYS A C 1
ATOM 844 O O . LYS A 1 106 ? -5.925 -9.593 26.722 1.00 93.06 106 LYS A O 1
ATOM 849 N N . ILE A 1 107 ? -6.334 -7.663 25.640 1.00 89.50 107 ILE A N 1
ATOM 850 C CA . ILE A 1 107 ? -5.769 -8.003 24.329 1.00 89.50 107 ILE A CA 1
ATOM 851 C C . ILE A 1 107 ? -4.941 -6.800 23.868 1.00 89.50 107 ILE A C 1
ATOM 853 O O . ILE A 1 107 ? -5.505 -5.763 23.528 1.00 89.50 107 ILE A O 1
ATOM 857 N N . GLU A 1 108 ? -3.612 -6.914 23.880 1.00 83.25 108 GLU A N 1
ATOM 858 C CA . GLU A 1 108 ? -2.697 -5.767 23.709 1.00 83.25 108 GLU A CA 1
ATOM 859 C C . GLU A 1 108 ? -2.484 -5.317 22.256 1.00 83.25 108 GLU A C 1
ATOM 861 O O . GLU A 1 108 ? -2.019 -4.202 22.024 1.00 83.25 108 GLU A O 1
ATOM 866 N N . ARG A 1 109 ? -2.827 -6.169 21.285 1.00 82.56 109 ARG A N 1
ATOM 867 C CA . ARG A 1 109 ? -2.747 -5.896 19.841 1.00 82.56 109 ARG A CA 1
ATOM 868 C C . ARG A 1 109 ? -4.076 -6.242 19.186 1.00 82.56 109 ARG A C 1
ATOM 870 O O . ARG A 1 109 ? -4.189 -7.198 18.426 1.00 82.56 109 ARG A O 1
ATOM 877 N N . TYR A 1 110 ? -5.115 -5.519 19.576 1.00 83.38 110 TYR A N 1
ATOM 878 C CA . TYR A 1 110 ? -6.451 -5.771 19.065 1.00 83.38 110 TYR A CA 1
ATOM 879 C C . TYR A 1 110 ? -6.602 -5.169 17.667 1.00 83.38 110 TYR A C 1
ATOM 881 O O . TYR A 1 110 ? -6.681 -3.952 17.518 1.00 83.38 110 TYR A O 1
ATOM 889 N N . ALA A 1 111 ? -6.673 -6.026 16.653 1.00 73.19 111 ALA A N 1
ATOM 890 C CA . ALA A 1 111 ? -7.141 -5.651 15.327 1.00 73.19 111 ALA A CA 1
ATOM 891 C C . ALA A 1 111 ? -8.656 -5.916 15.271 1.00 73.19 111 ALA A C 1
ATOM 893 O O . ALA A 1 111 ? -9.057 -7.081 15.344 1.00 73.19 111 ALA A O 1
ATOM 894 N N . PRO A 1 112 ? -9.519 -4.883 15.202 1.00 67.75 112 PRO A N 1
ATOM 895 C CA . PRO A 1 112 ? -10.939 -5.124 15.004 1.00 67.75 112 PRO A CA 1
ATOM 896 C C . PRO A 1 112 ? -11.143 -5.843 13.665 1.00 67.75 112 PRO A C 1
ATOM 898 O O . PRO A 1 112 ? -10.405 -5.559 12.716 1.00 67.75 112 PRO A O 1
ATOM 901 N N . PRO A 1 113 ? -12.135 -6.744 13.556 1.00 57.34 113 PRO A N 1
ATOM 902 C CA . PRO A 1 113 ? -12.519 -7.293 12.266 1.00 57.34 113 PRO A CA 1
ATOM 903 C C . PRO A 1 113 ? -12.876 -6.126 11.343 1.00 57.34 113 PRO A C 1
ATOM 905 O O . PRO A 1 113 ? -13.857 -5.414 11.558 1.00 57.34 113 PRO A O 1
ATOM 908 N N . MET A 1 114 ? -12.021 -5.881 10.353 1.00 44.06 114 MET A N 1
ATOM 909 C CA . MET A 1 114 ? -12.272 -4.868 9.344 1.00 44.06 114 MET A CA 1
ATOM 910 C C . MET A 1 114 ? -13.229 -5.478 8.334 1.00 44.06 114 MET A C 1
ATOM 912 O O . MET A 1 114 ? -12.831 -6.284 7.497 1.00 44.06 114 MET A O 1
ATOM 916 N N . THR A 1 115 ? -14.499 -5.096 8.389 1.00 43.41 115 THR A N 1
ATOM 917 C CA . THR A 1 115 ? -15.339 -5.235 7.204 1.00 43.41 115 THR A CA 1
ATOM 918 C C . THR A 1 115 ? -14.819 -4.208 6.212 1.00 43.41 115 THR A C 1
ATOM 920 O O . THR A 1 115 ? -14.888 -3.007 6.484 1.00 43.41 115 THR A O 1
ATOM 923 N N . ALA A 1 116 ? -14.242 -4.661 5.096 1.00 38.88 116 ALA A N 1
ATOM 924 C CA . ALA A 1 116 ? -13.902 -3.767 4.001 1.00 38.88 116 ALA A CA 1
ATOM 925 C C . ALA A 1 116 ? -15.158 -2.951 3.684 1.00 38.88 116 ALA A C 1
ATOM 927 O O . ALA A 1 116 ? -16.189 -3.510 3.309 1.00 38.88 116 ALA A O 1
ATOM 928 N N . MET A 1 117 ? -15.108 -1.638 3.910 1.00 36.03 117 MET A N 1
ATOM 929 C CA . MET A 1 117 ? -16.190 -0.765 3.491 1.00 36.03 117 MET A CA 1
ATOM 930 C C . MET A 1 117 ? -16.169 -0.733 1.965 1.00 36.03 117 MET A C 1
ATOM 932 O O . MET A 1 117 ? -15.599 0.168 1.361 1.00 36.03 117 MET A O 1
ATOM 936 N N . THR A 1 118 ? -16.858 -1.672 1.326 1.00 37.50 118 THR A N 1
ATOM 937 C CA . THR A 1 118 ? -17.305 -1.568 -0.068 1.00 37.50 118 THR A CA 1
ATOM 938 C C . THR A 1 118 ? -18.451 -0.562 -0.177 1.00 37.50 118 THR A C 1
ATOM 940 O O . THR A 1 118 ? -19.399 -0.736 -0.934 1.00 37.50 118 THR A O 1
ATOM 943 N N . ARG A 1 119 ? -18.374 0.562 0.544 1.00 37.38 119 ARG A N 1
ATOM 944 C CA . ARG A 1 119 ? -19.024 1.772 0.058 1.00 37.38 119 ARG A CA 1
ATOM 945 C C . ARG A 1 119 ? -18.076 2.361 -0.967 1.00 37.38 119 ARG A C 1
ATOM 947 O O . ARG A 1 119 ? -17.304 3.267 -0.673 1.00 37.38 119 ARG A O 1
ATOM 954 N N . VAL A 1 120 ? -18.187 1.862 -2.197 1.00 41.78 120 VAL A N 1
ATOM 955 C CA . VAL A 1 120 ? -18.014 2.756 -3.337 1.00 41.78 120 VAL A CA 1
ATOM 956 C C . VAL A 1 120 ? -19.077 3.821 -3.099 1.00 41.78 120 VAL A C 1
ATOM 958 O O . VAL A 1 120 ? -20.264 3.559 -3.289 1.00 41.78 120 VAL A O 1
ATOM 961 N N . SER A 1 121 ? -18.698 4.961 -2.512 1.00 44.28 121 SER A N 1
ATOM 962 C CA . SER A 1 121 ? -19.587 6.117 -2.451 1.00 44.28 121 SER A CA 1
ATOM 963 C C . SER A 1 121 ? -20.157 6.246 -3.852 1.00 44.28 121 SER A C 1
ATOM 965 O O . SER A 1 121 ? -19.358 6.321 -4.786 1.00 44.28 121 SER A O 1
ATOM 967 N N . LYS A 1 122 ? -21.487 6.153 -4.020 1.00 47.34 122 LYS A N 1
ATOM 968 C CA . LYS A 1 122 ? -22.123 6.399 -5.319 1.00 47.34 122 LYS A CA 1
ATOM 969 C C . LYS A 1 122 ? -21.546 7.723 -5.788 1.00 47.34 122 LYS A C 1
ATOM 971 O O . LYS A 1 122 ? -21.814 8.753 -5.174 1.00 47.34 122 LYS A O 1
ATOM 976 N N . ILE A 1 123 ? -20.647 7.659 -6.765 1.00 50.59 123 ILE A N 1
ATOM 977 C CA . ILE A 1 123 ? -20.015 8.855 -7.283 1.00 50.59 123 ILE A CA 1
ATOM 978 C C . ILE A 1 123 ? -21.156 9.545 -7.994 1.00 50.59 123 ILE A C 1
ATOM 980 O O . ILE A 1 123 ? -21.706 8.999 -8.949 1.00 50.59 123 ILE A O 1
ATOM 984 N N . ASP A 1 124 ? -21.576 10.671 -7.435 1.00 62.47 124 ASP A N 1
ATOM 985 C CA . ASP A 1 124 ? -22.634 11.475 -8.005 1.00 62.47 124 ASP A CA 1
ATOM 986 C C . ASP A 1 124 ? -22.303 11.719 -9.493 1.00 62.47 124 ASP A C 1
ATOM 988 O O . ASP A 1 124 ? -21.210 12.217 -9.796 1.00 62.47 124 ASP A O 1
ATOM 992 N N . PRO A 1 125 ? -23.186 11.319 -10.428 1.00 63.69 125 PRO A N 1
ATOM 993 C CA . PRO A 1 125 ? -22.958 11.480 -11.858 1.00 63.69 125 PRO A CA 1
ATOM 994 C C . PRO A 1 125 ? -22.630 12.924 -12.241 1.00 63.69 125 PRO A C 1
ATOM 996 O O . PRO A 1 125 ? -21.817 13.134 -13.141 1.00 63.69 125 PRO A O 1
ATOM 999 N N . ALA A 1 126 ? -23.185 13.908 -11.522 1.00 68.44 126 ALA A N 1
ATOM 1000 C CA . ALA A 1 126 ? -22.872 15.315 -11.736 1.00 68.44 126 ALA A CA 1
ATOM 1001 C C . ALA A 1 126 ? -21.436 15.636 -11.302 1.00 68.44 126 ALA A C 1
ATOM 1003 O O . ALA A 1 126 ? -20.696 16.257 -12.056 1.00 68.44 126 ALA A O 1
ATOM 1004 N N . THR A 1 127 ? -20.975 15.130 -10.158 1.00 59.94 127 THR A N 1
ATOM 1005 C CA . THR A 1 127 ? -19.562 15.221 -9.746 1.00 59.94 127 THR A CA 1
ATOM 1006 C C . THR A 1 127 ? -18.616 14.545 -10.750 1.00 59.94 127 THR A C 1
ATOM 1008 O O . THR A 1 127 ? -17.515 15.041 -10.997 1.00 59.94 127 THR A O 1
ATOM 1011 N N . LEU A 1 128 ? -19.028 13.423 -11.349 1.00 61.56 128 LEU A N 1
ATOM 1012 C CA . LEU A 1 128 ? -18.271 12.718 -12.391 1.00 61.56 128 LEU A CA 1
ATOM 1013 C C . LEU A 1 128 ? -18.191 13.541 -13.683 1.00 61.56 128 LEU A C 1
ATOM 1015 O O . LEU A 1 128 ? -17.103 13.688 -14.236 1.00 61.56 128 LEU A O 1
ATOM 1019 N N . GLN A 1 129 ? -19.307 14.132 -14.117 1.00 66.38 129 GLN A N 1
ATOM 1020 C CA . GLN A 1 129 ? -19.353 15.042 -15.262 1.00 66.38 129 GLN A CA 1
ATOM 1021 C C . GLN A 1 129 ? -18.570 16.328 -15.006 1.00 66.38 129 GLN A C 1
ATOM 1023 O O . GLN A 1 129 ? -17.792 16.725 -15.858 1.00 66.38 129 GLN A O 1
ATOM 1028 N N . ILE A 1 130 ? -18.690 16.940 -13.828 1.00 65.12 130 ILE A N 1
ATOM 1029 C CA . ILE A 1 130 ? -17.941 18.145 -13.452 1.00 65.12 130 ILE A CA 1
ATOM 1030 C C . ILE A 1 130 ? -16.443 17.846 -13.430 1.00 65.12 130 ILE A C 1
ATOM 1032 O O . ILE A 1 130 ? -15.672 18.619 -13.986 1.00 65.12 130 ILE A O 1
ATOM 1036 N N . LYS A 1 131 ? -16.010 16.709 -12.867 1.00 56.12 131 LYS A N 1
ATOM 1037 C CA . LYS A 1 131 ? -14.600 16.289 -12.926 1.00 56.12 131 LYS A CA 1
ATOM 1038 C C . LYS A 1 131 ? -14.144 15.992 -14.351 1.00 56.12 131 LYS A C 1
ATOM 1040 O O . LYS A 1 131 ? -13.033 16.369 -14.698 1.00 56.12 131 LYS A O 1
ATOM 1045 N N . ALA A 1 132 ? -14.966 15.334 -15.166 1.00 58.09 132 ALA A N 1
ATOM 1046 C CA . ALA A 1 132 ? -14.645 15.050 -16.562 1.00 58.09 132 ALA A CA 1
ATOM 1047 C C . ALA A 1 132 ? -14.540 16.338 -17.397 1.00 58.09 132 ALA A C 1
ATOM 1049 O O . ALA A 1 132 ? -13.604 16.469 -18.180 1.00 58.09 132 ALA A O 1
ATOM 1050 N N . SER A 1 133 ? -15.436 17.302 -17.182 1.00 62.03 133 SER A N 1
ATOM 1051 C CA . SER A 1 133 ? -15.418 18.624 -17.814 1.00 62.03 133 SER A CA 1
ATOM 1052 C C . SER A 1 133 ? -14.245 19.468 -17.321 1.00 62.03 133 SER A C 1
ATOM 1054 O O . SER A 1 133 ? -13.513 19.997 -18.142 1.00 62.03 133 SER A O 1
ATOM 1056 N N . LEU A 1 134 ? -13.956 19.490 -16.014 1.00 55.97 134 LEU A N 1
ATOM 1057 C CA . LEU A 1 134 ? -12.749 20.126 -15.469 1.00 55.97 134 LEU A CA 1
ATOM 1058 C C . LEU A 1 134 ? -11.474 19.500 -16.036 1.00 55.97 134 LEU A C 1
ATOM 1060 O O . LEU A 1 134 ? -10.557 20.227 -16.382 1.00 55.97 134 LEU A O 1
ATOM 1064 N N . LEU A 1 135 ? -11.398 18.173 -16.168 1.00 53.25 135 LEU A N 1
ATOM 1065 C CA . LEU A 1 135 ? -10.253 17.494 -16.789 1.00 53.25 135 LEU A CA 1
ATOM 1066 C C . LEU A 1 135 ? -10.129 17.812 -18.287 1.00 53.25 135 LEU A C 1
ATOM 1068 O O . LEU A 1 135 ? -9.011 17.922 -18.789 1.00 53.25 135 LEU A O 1
ATOM 1072 N N . LYS A 1 136 ? -11.259 17.976 -18.985 1.00 51.25 136 LYS A N 1
ATOM 1073 C CA . LYS A 1 136 ? -11.330 18.379 -20.396 1.00 51.25 136 LYS A CA 1
ATOM 1074 C C . LYS A 1 136 ? -10.896 19.839 -20.591 1.00 51.25 136 LYS A C 1
ATOM 1076 O O . LYS A 1 136 ? -10.149 20.119 -21.526 1.00 51.25 136 LYS A O 1
ATOM 1081 N N . ASP A 1 137 ? -11.293 20.729 -19.683 1.00 49.72 137 ASP A N 1
ATOM 1082 C CA . ASP A 1 137 ? -11.009 22.170 -19.730 1.00 49.72 137 ASP A CA 1
ATOM 1083 C C . ASP A 1 137 ? -9.619 22.518 -19.180 1.00 49.72 137 ASP A C 1
ATOM 1085 O O . ASP A 1 137 ? -8.976 23.449 -19.663 1.00 49.72 137 ASP A O 1
ATOM 1089 N N . LEU A 1 138 ? -9.088 21.726 -18.240 1.00 44.16 138 LEU A N 1
ATOM 1090 C CA . LEU A 1 138 ? -7.742 21.899 -17.682 1.00 44.16 138 LEU A CA 1
ATOM 1091 C C . LEU A 1 138 ? -6.618 21.642 -18.699 1.00 44.16 138 LEU A C 1
ATOM 1093 O O . LEU A 1 138 ? -5.451 21.780 -18.336 1.00 44.16 138 LEU A O 1
ATOM 1097 N N . LYS A 1 139 ? -6.925 21.236 -19.943 1.00 44.38 139 LYS A N 1
ATOM 1098 C CA . LYS A 1 139 ? -5.935 20.782 -20.939 1.00 44.38 139 LYS A CA 1
ATOM 1099 C C . LYS A 1 139 ? -4.876 19.858 -20.320 1.00 44.38 139 LYS A C 1
ATOM 1101 O O . LYS A 1 139 ? -3.727 19.846 -20.761 1.00 44.38 139 LYS A O 1
ATOM 1106 N N . ILE A 1 140 ? -5.242 19.074 -19.297 1.00 44.56 140 ILE A N 1
ATOM 1107 C CA . ILE A 1 140 ? -4.377 18.009 -18.800 1.00 44.56 140 ILE A CA 1
ATOM 1108 C C . ILE A 1 140 ? -4.424 16.979 -19.909 1.00 44.56 140 ILE A C 1
ATOM 1110 O O . ILE A 1 140 ? -5.363 16.189 -20.001 1.00 44.56 140 ILE A O 1
ATOM 1114 N N . ALA A 1 141 ? -3.450 17.053 -20.811 1.00 44.12 141 ALA A N 1
ATOM 1115 C CA . ALA A 1 141 ? -3.257 16.042 -21.820 1.00 44.12 141 ALA A CA 1
ATOM 1116 C C . ALA A 1 141 ? -3.190 14.707 -21.075 1.00 44.12 141 ALA A C 1
ATOM 1118 O O . ALA A 1 141 ? -2.230 14.439 -20.352 1.00 44.12 141 ALA A O 1
ATOM 1119 N N . LEU A 1 142 ? -4.239 13.883 -21.203 1.00 51.56 142 LEU A N 1
ATOM 1120 C CA . LEU A 1 142 ? -4.130 12.463 -20.892 1.00 51.56 142 LEU A CA 1
ATOM 1121 C C . LEU A 1 142 ? -2.862 12.015 -21.603 1.00 51.56 142 LEU A C 1
ATOM 1123 O O . LEU A 1 142 ? -2.796 12.262 -22.809 1.00 51.56 142 LEU A O 1
ATOM 1127 N N . PRO A 1 143 ? -1.865 11.449 -20.912 1.00 56.31 143 PRO A N 1
ATOM 1128 C CA . PRO A 1 143 ? -0.573 11.248 -21.532 1.00 56.31 143 PRO A CA 1
ATOM 1129 C C . PRO A 1 143 ? -0.780 10.384 -22.790 1.00 56.31 143 PRO A C 1
ATOM 1131 O O . PRO A 1 143 ? -1.362 9.290 -22.755 1.00 56.31 143 PRO A O 1
ATOM 1134 N N . GLN A 1 144 ? -0.481 11.001 -23.937 1.00 60.34 144 GLN A N 1
ATOM 1135 C CA . GLN A 1 144 ? -0.629 10.444 -25.281 1.00 60.34 144 GLN A CA 1
ATOM 1136 C C . GLN A 1 144 ? 0.729 9.876 -25.719 1.00 60.34 144 GLN A C 1
ATOM 1138 O O . GLN A 1 144 ? 1.778 10.289 -25.225 1.00 60.34 144 GLN A O 1
ATOM 1143 N N . GLY A 1 145 ? 0.723 8.905 -26.633 1.00 71.25 145 GLY A N 1
ATOM 1144 C CA . GLY A 1 145 ? 1.945 8.296 -27.177 1.00 71.25 145 GLY A CA 1
ATOM 1145 C C . GLY A 1 145 ? 2.072 6.783 -26.972 1.00 71.25 145 GLY A C 1
ATOM 1146 O O . GLY A 1 145 ? 1.141 6.034 -27.273 1.00 71.25 145 GLY A O 1
ATOM 1147 N N . VAL A 1 146 ? 3.228 6.312 -26.511 1.00 80.19 146 VAL A N 1
ATOM 1148 C CA . VAL A 1 146 ? 3.601 4.886 -26.565 1.00 80.19 146 VAL A CA 1
ATOM 1149 C C . VAL A 1 146 ? 3.537 4.241 -25.180 1.00 80.19 146 VAL A C 1
ATOM 1151 O O . VAL A 1 146 ? 3.838 4.889 -24.179 1.00 80.19 146 VAL A O 1
ATOM 1154 N N . GLY A 1 147 ? 3.146 2.963 -25.134 1.00 84.94 147 GLY A N 1
ATOM 1155 C CA . GLY A 1 147 ? 3.136 2.139 -23.923 1.00 84.94 147 GLY A CA 1
ATOM 1156 C C . GLY A 1 147 ? 1.777 2.046 -23.212 1.00 84.94 147 GLY A C 1
ATOM 1157 O O . GLY A 1 147 ? 0.800 2.692 -23.614 1.00 84.94 147 GLY A O 1
ATOM 1158 N N . PRO A 1 148 ? 1.685 1.203 -22.166 1.00 90.75 148 PRO A N 1
ATOM 1159 C CA . PRO A 1 148 ? 0.470 1.059 -21.373 1.00 90.75 148 PRO A CA 1
ATOM 1160 C C . PRO A 1 148 ? 0.243 2.296 -20.496 1.00 90.75 148 PRO A C 1
ATOM 1162 O O . PRO A 1 148 ? 1.198 2.930 -20.044 1.00 90.75 148 PRO A O 1
ATOM 1165 N N . LYS A 1 149 ? -1.023 2.605 -20.185 1.00 91.50 149 LYS A N 1
ATOM 1166 C CA . LYS A 1 149 ? -1.332 3.670 -19.214 1.00 91.50 149 LYS A CA 1
ATOM 1167 C C . LYS A 1 149 ? -1.079 3.253 -17.773 1.00 91.50 149 LYS A C 1
ATOM 1169 O O . LYS A 1 149 ? -0.916 4.110 -16.914 1.00 91.50 149 LYS A O 1
ATOM 1174 N N . ALA A 1 150 ? -1.052 1.958 -17.493 1.00 95.06 150 ALA A N 1
ATOM 1175 C CA . ALA A 1 150 ? -0.728 1.464 -16.172 1.00 95.06 150 ALA A CA 1
ATOM 1176 C C . ALA A 1 150 ? 0.009 0.128 -16.233 1.00 95.06 150 ALA A C 1
ATOM 1178 O O . ALA A 1 150 ? -0.214 -0.668 -17.147 1.00 95.06 150 ALA A O 1
ATOM 1179 N N . LEU A 1 151 ? 0.872 -0.118 -15.257 1.00 97.81 151 LEU A N 1
ATOM 1180 C CA . LEU A 1 151 ? 1.675 -1.330 -15.155 1.00 97.81 151 LEU A CA 1
ATOM 1181 C C . LEU A 1 151 ? 1.515 -1.928 -13.762 1.00 97.81 151 LEU A C 1
ATOM 1183 O O . LEU A 1 151 ? 1.815 -1.257 -12.782 1.00 97.81 151 LEU A O 1
ATOM 1187 N N . ALA A 1 152 ? 1.072 -3.177 -13.677 1.00 98.19 152 ALA A N 1
ATOM 1188 C CA . ALA A 1 152 ? 1.078 -3.956 -12.442 1.00 98.19 152 ALA A CA 1
ATOM 1189 C C . ALA A 1 152 ? 2.045 -5.129 -12.599 1.00 98.19 152 ALA A C 1
ATOM 1191 O O . ALA A 1 152 ? 1.982 -5.847 -13.606 1.00 98.19 152 ALA A O 1
ATOM 1192 N N . ASN A 1 153 ? 2.942 -5.332 -11.637 1.00 98.44 153 ASN A N 1
ATOM 1193 C CA . ASN A 1 153 ? 3.895 -6.425 -11.732 1.00 98.44 153 ASN A CA 1
ATOM 1194 C C . ASN A 1 153 ? 4.288 -7.066 -10.398 1.00 98.44 153 ASN A C 1
ATOM 1196 O O . ASN A 1 153 ? 4.331 -6.412 -9.359 1.00 98.44 153 ASN A O 1
ATOM 1200 N N . THR A 1 154 ? 4.664 -8.340 -10.470 1.00 97.25 154 THR A N 1
ATOM 1201 C CA . THR A 1 154 ? 5.344 -9.059 -9.392 1.00 97.25 154 THR A CA 1
ATOM 1202 C C . THR A 1 154 ? 6.364 -10.035 -9.976 1.00 97.25 154 THR A C 1
ATOM 1204 O O . THR A 1 154 ? 6.048 -10.718 -10.953 1.00 97.25 154 THR A O 1
ATOM 1207 N N . PRO A 1 155 ? 7.584 -10.119 -9.420 1.00 95.25 155 PRO A N 1
ATOM 1208 C CA . PRO A 1 155 ? 8.510 -11.186 -9.775 1.00 95.25 155 PRO A CA 1
ATOM 1209 C C . PRO A 1 155 ? 8.196 -12.504 -9.059 1.00 95.25 155 PRO A C 1
ATOM 1211 O O . PRO A 1 155 ? 8.686 -13.532 -9.485 1.00 95.25 155 PRO A O 1
ATOM 1214 N N . CYS A 1 156 ? 7.404 -12.493 -7.987 1.00 90.88 156 CYS A N 1
ATOM 1215 C CA . CYS A 1 156 ? 7.158 -13.666 -7.151 1.00 90.88 156 CYS A CA 1
ATOM 1216 C C . CYS A 1 156 ? 5.936 -14.430 -7.681 1.00 90.88 156 CYS A C 1
ATOM 1218 O O . CYS A 1 156 ? 4.814 -14.188 -7.226 1.00 90.88 156 CYS A O 1
ATOM 1220 N N . ASP A 1 157 ? 6.120 -15.290 -8.685 1.00 90.69 157 ASP A N 1
ATOM 1221 C CA . ASP A 1 157 ? 5.036 -16.135 -9.213 1.00 90.69 157 ASP A CA 1
ATOM 1222 C C . ASP A 1 157 ? 4.739 -17.371 -8.346 1.00 90.69 157 ASP A C 1
ATOM 1224 O O . ASP A 1 157 ? 3.642 -17.927 -8.412 1.00 90.69 157 ASP A O 1
ATOM 1228 N N . ASP A 1 158 ? 5.670 -17.723 -7.468 1.00 86.75 158 ASP A N 1
ATOM 1229 C CA . ASP A 1 158 ? 5.571 -18.755 -6.441 1.00 86.75 158 ASP A CA 1
ATOM 1230 C C . ASP A 1 158 ? 4.740 -18.306 -5.220 1.00 86.75 158 ASP A C 1
ATOM 1232 O O . ASP A 1 158 ? 4.104 -19.120 -4.541 1.00 86.75 158 ASP A O 1
ATOM 1236 N N . ILE A 1 159 ? 4.670 -16.995 -4.957 1.00 86.81 159 ILE A N 1
ATOM 1237 C CA . ILE A 1 159 ? 3.878 -16.422 -3.863 1.00 86.81 159 ILE A CA 1
ATOM 1238 C C . ILE A 1 159 ? 2.457 -16.113 -4.353 1.00 86.81 159 ILE A C 1
ATOM 1240 O O . ILE A 1 159 ? 2.157 -15.031 -4.867 1.00 86.81 159 ILE A O 1
ATOM 1244 N N . SER A 1 160 ? 1.533 -17.047 -4.113 1.00 89.06 160 SER A N 1
ATOM 1245 C CA . SER A 1 160 ? 0.125 -16.954 -4.547 1.00 89.06 160 SER A CA 1
ATOM 1246 C C . SER A 1 160 ? -0.577 -15.634 -4.181 1.00 89.06 160 SER A C 1
ATOM 1248 O O . SER A 1 160 ? -1.350 -15.097 -4.977 1.00 89.06 160 SER A O 1
ATOM 1250 N N . THR A 1 161 ? -0.292 -15.062 -3.009 1.00 87.00 161 THR A N 1
ATOM 1251 C CA . THR A 1 161 ? -0.876 -13.784 -2.570 1.00 87.00 161 THR A CA 1
ATOM 1252 C C . THR A 1 161 ? -0.311 -12.577 -3.324 1.00 87.00 161 THR A C 1
ATOM 1254 O O . THR A 1 161 ? -1.046 -11.617 -3.559 1.00 87.00 161 THR A O 1
ATOM 1257 N N . ALA A 1 162 ? 0.952 -12.620 -3.761 1.00 88.62 162 ALA A N 1
ATOM 1258 C CA . ALA A 1 162 ? 1.557 -11.579 -4.594 1.00 88.62 162 ALA A CA 1
ATOM 1259 C C . ALA A 1 162 ? 0.974 -11.600 -6.015 1.00 88.62 162 ALA A C 1
ATOM 1261 O O . ALA A 1 162 ? 0.630 -10.549 -6.570 1.00 88.62 162 ALA A O 1
ATOM 1262 N N . VAL A 1 163 ? 0.782 -12.804 -6.565 1.00 92.44 163 VAL A N 1
ATOM 1263 C CA . VAL A 1 163 ? 0.093 -13.035 -7.843 1.00 92.44 163 VAL A CA 1
ATOM 1264 C C . VAL A 1 163 ? -1.345 -12.520 -7.784 1.00 92.44 163 VAL A C 1
ATOM 1266 O O . VAL A 1 163 ? -1.755 -11.743 -8.650 1.00 92.44 163 VAL A O 1
ATOM 1269 N N . ALA A 1 164 ? -2.102 -12.896 -6.749 1.00 89.94 164 ALA A N 1
ATOM 1270 C CA . ALA A 1 164 ? -3.472 -12.427 -6.548 1.00 89.94 164 ALA A CA 1
ATOM 1271 C C . ALA A 1 164 ? -3.537 -10.896 -6.426 1.00 89.94 164 ALA A C 1
ATOM 1273 O O . ALA A 1 164 ? -4.275 -10.256 -7.174 1.00 89.94 164 ALA A O 1
ATOM 1274 N N . GLY A 1 165 ? -2.687 -10.293 -5.588 1.00 91.38 165 GLY A N 1
ATOM 1275 C CA . GLY A 1 165 ? -2.628 -8.837 -5.439 1.00 91.38 165 GLY A CA 1
ATOM 1276 C C . GLY A 1 165 ? -2.292 -8.115 -6.746 1.00 91.38 165 GLY A C 1
ATOM 1277 O O . GLY A 1 165 ? -2.890 -7.087 -7.063 1.00 91.38 165 GLY A O 1
ATOM 1278 N N . THR A 1 166 ? -1.387 -8.672 -7.554 1.00 96.69 166 THR A N 1
ATOM 1279 C CA . THR A 1 166 ? -1.019 -8.091 -8.854 1.00 96.69 166 THR A CA 1
ATOM 1280 C C . THR A 1 166 ? -2.168 -8.208 -9.856 1.00 96.69 166 THR A C 1
ATOM 1282 O O . THR A 1 166 ? -2.408 -7.278 -10.629 1.00 96.69 166 THR A O 1
ATOM 1285 N N . ASN A 1 167 ? -2.914 -9.317 -9.835 1.00 95.12 167 ASN A N 1
ATOM 1286 C CA . ASN A 1 167 ? -4.131 -9.479 -10.631 1.00 95.12 167 ASN A CA 1
ATOM 1287 C C . ASN A 1 167 ? -5.209 -8.459 -10.238 1.00 95.12 167 ASN A C 1
ATOM 1289 O O . ASN A 1 167 ? -5.805 -7.842 -11.124 1.00 95.12 167 ASN A O 1
ATOM 1293 N N . ASP A 1 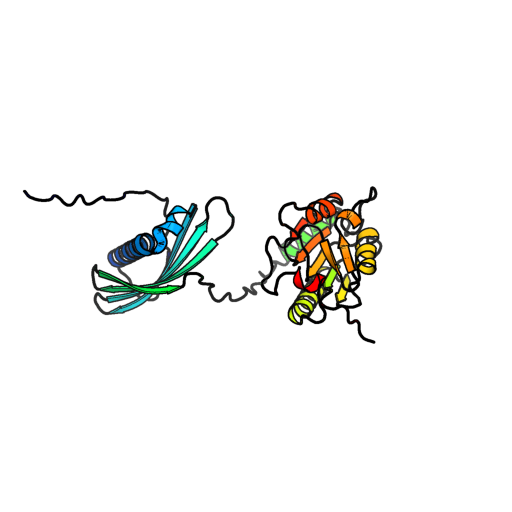168 ? -5.421 -8.234 -8.943 1.00 93.94 168 ASP A N 1
ATOM 1294 C CA . ASP A 1 168 ? -6.402 -7.266 -8.445 1.00 93.94 168 ASP A CA 1
ATOM 1295 C C . ASP A 1 168 ? -6.043 -5.837 -8.860 1.00 93.94 168 ASP A C 1
ATOM 1297 O O . ASP A 1 168 ? -6.874 -5.122 -9.432 1.00 93.94 168 ASP A O 1
ATOM 1301 N N . VAL A 1 169 ? -4.784 -5.432 -8.662 1.00 93.88 169 VAL A N 1
ATOM 1302 C CA . VAL A 1 169 ? -4.302 -4.110 -9.087 1.00 93.88 169 VAL A CA 1
ATOM 1303 C C . VAL A 1 169 ? -4.410 -3.948 -10.603 1.00 93.88 169 VAL A C 1
ATOM 1305 O O . VAL A 1 169 ? -4.882 -2.912 -11.077 1.00 93.88 169 VAL A O 1
ATOM 1308 N N . TYR A 1 170 ? -4.045 -4.973 -11.378 1.00 96.56 170 TYR A N 1
ATOM 1309 C CA . TYR A 1 170 ? -4.216 -4.955 -12.829 1.00 96.56 170 TYR A CA 1
ATOM 1310 C C . TYR A 1 170 ? -5.680 -4.749 -13.238 1.00 96.56 170 TYR A C 1
ATOM 1312 O O . TYR A 1 170 ? -5.953 -3.935 -14.120 1.00 96.56 170 TYR A O 1
ATOM 1320 N N . ASN A 1 171 ? -6.626 -5.444 -12.604 1.00 89.81 171 ASN A N 1
ATOM 1321 C CA . ASN A 1 171 ? -8.050 -5.307 -12.911 1.00 89.81 171 ASN A CA 1
ATOM 1322 C C . ASN A 1 171 ? -8.562 -3.894 -12.595 1.00 89.81 171 ASN A C 1
ATOM 1324 O O . ASN A 1 171 ? -9.282 -3.305 -13.408 1.00 89.81 171 ASN A O 1
ATOM 1328 N N . ILE A 1 172 ? -8.126 -3.315 -11.471 1.00 90.38 172 ILE A N 1
ATOM 1329 C CA . ILE A 1 172 ? -8.416 -1.920 -11.107 1.00 90.38 172 ILE A CA 1
ATOM 1330 C C . ILE A 1 172 ? -7.860 -0.966 -12.171 1.00 90.38 172 ILE A C 1
ATOM 1332 O O . ILE A 1 172 ? -8.587 -0.115 -12.687 1.00 90.38 172 ILE A O 1
ATOM 1336 N N . PHE A 1 173 ? -6.594 -1.129 -12.555 1.00 91.56 173 PHE A N 1
ATOM 1337 C CA . PHE A 1 173 ? -5.955 -0.315 -13.587 1.00 91.56 173 PHE A CA 1
ATOM 1338 C C . PHE A 1 173 ? -6.638 -0.443 -14.948 1.00 91.56 173 PHE A C 1
ATOM 1340 O O . PHE A 1 173 ? -6.880 0.565 -15.616 1.00 91.56 173 PHE A O 1
ATOM 1347 N N . ARG A 1 174 ? -6.995 -1.662 -15.357 1.00 88.81 174 ARG A N 1
ATOM 1348 C CA . ARG A 1 174 ? -7.701 -1.907 -16.616 1.00 88.81 174 ARG A CA 1
ATOM 1349 C C . ARG A 1 174 ? -9.064 -1.222 -16.615 1.00 88.81 174 ARG A C 1
ATOM 1351 O O . ARG A 1 174 ? -9.399 -0.569 -17.600 1.00 88.81 174 ARG A O 1
ATOM 1358 N N . SER A 1 175 ? -9.810 -1.315 -15.514 1.00 82.38 175 SER A N 1
ATOM 1359 C CA . SER A 1 175 ? -11.106 -0.646 -15.367 1.00 82.38 175 SER A CA 1
ATOM 1360 C C . SER A 1 175 ? -10.985 0.880 -15.369 1.00 82.38 175 SER A C 1
ATOM 1362 O O . SER A 1 175 ? -11.852 1.551 -15.920 1.00 82.38 175 SER A O 1
ATOM 1364 N N . ALA A 1 176 ? -9.937 1.435 -14.757 1.00 81.94 176 ALA A N 1
ATOM 1365 C CA . ALA A 1 176 ? -9.761 2.881 -14.634 1.00 81.94 176 ALA A CA 1
ATOM 1366 C C . ALA A 1 176 ? -9.221 3.537 -15.916 1.00 81.94 176 ALA A C 1
ATOM 1368 O O . ALA A 1 176 ? -9.601 4.660 -16.245 1.00 81.94 176 ALA A O 1
ATOM 1369 N N . PHE A 1 177 ? -8.323 2.859 -16.637 1.00 84.69 177 PHE A N 1
ATOM 1370 C CA . PHE A 1 177 ? -7.550 3.477 -17.720 1.00 84.69 177 PHE A CA 1
ATOM 1371 C C . PHE A 1 177 ? -7.815 2.886 -19.109 1.00 84.69 177 PHE A C 1
ATOM 1373 O O . PHE A 1 177 ? -7.323 3.445 -20.097 1.00 84.69 177 PHE A O 1
ATOM 1380 N N . ALA A 1 178 ? -8.553 1.772 -19.201 1.00 80.69 178 ALA A N 1
ATOM 1381 C CA . ALA A 1 178 ? -8.790 0.961 -20.405 1.00 80.69 178 ALA A CA 1
ATOM 1382 C C . ALA A 1 178 ? -7.530 0.353 -21.063 1.00 80.69 178 ALA A C 1
ATOM 1384 O O . ALA A 1 178 ? -7.638 -0.488 -21.948 1.00 80.69 178 ALA A O 1
ATOM 1385 N N . SER A 1 179 ? -6.328 0.737 -20.625 1.00 86.12 179 SER A N 1
ATOM 1386 C CA . SER A 1 179 ? -5.044 0.232 -21.111 1.00 86.12 179 SER A CA 1
ATOM 1387 C C . SER A 1 179 ? -4.121 -0.016 -19.922 1.00 86.12 179 SER A C 1
ATOM 1389 O O . SER A 1 179 ? -3.629 0.922 -19.298 1.00 86.12 179 SER A O 1
ATOM 1391 N N . ALA A 1 180 ? -3.899 -1.285 -19.600 1.00 93.44 180 ALA A N 1
ATOM 1392 C CA . ALA A 1 180 ? -3.006 -1.707 -18.532 1.00 93.44 180 ALA A CA 1
ATOM 1393 C C . ALA A 1 180 ? -2.175 -2.907 -18.996 1.00 93.44 180 ALA A C 1
ATOM 1395 O O . ALA A 1 180 ? -2.654 -3.727 -19.783 1.00 93.44 180 ALA A O 1
ATOM 1396 N N . SER A 1 181 ? -0.950 -3.015 -18.492 1.00 96.62 181 SER A N 1
ATOM 1397 C CA . SER A 1 181 ? -0.065 -4.161 -18.680 1.00 96.62 181 SER A CA 1
ATOM 1398 C C . SER A 1 181 ? 0.137 -4.887 -17.354 1.00 96.62 181 SER A C 1
ATOM 1400 O O . SER A 1 181 ? 0.164 -4.262 -16.290 1.00 96.62 181 SER A O 1
ATOM 1402 N N . LYS A 1 182 ? 0.266 -6.210 -17.433 1.00 97.81 182 LYS A N 1
ATOM 1403 C CA . LYS A 1 182 ? 0.510 -7.095 -16.297 1.00 97.81 182 LYS A CA 1
ATOM 1404 C C . LYS A 1 182 ? 1.758 -7.920 -16.567 1.00 97.81 182 LYS A C 1
ATOM 1406 O O . LYS A 1 182 ? 1.866 -8.508 -17.641 1.00 97.81 182 LYS A O 1
ATOM 1411 N N . LYS A 1 183 ? 2.673 -7.982 -15.603 1.00 98.19 183 LYS A N 1
ATOM 1412 C CA . LYS A 1 183 ? 3.913 -8.764 -15.698 1.00 98.19 183 LYS A CA 1
ATOM 1413 C C . LYS A 1 183 ? 4.096 -9.594 -14.428 1.00 98.19 183 LYS A C 1
ATOM 1415 O O . LYS A 1 183 ? 4.245 -9.028 -13.354 1.00 98.19 183 LYS A O 1
ATOM 1420 N N . ILE A 1 184 ? 4.038 -10.918 -14.541 1.00 97.62 184 ILE A N 1
ATOM 1421 C CA . ILE A 1 184 ? 4.150 -11.857 -13.414 1.00 97.62 184 ILE A CA 1
ATOM 1422 C C . ILE A 1 184 ? 5.268 -12.856 -13.719 1.00 97.62 184 ILE A C 1
ATOM 1424 O O . ILE A 1 184 ? 5.372 -13.286 -14.872 1.00 97.62 184 ILE A O 1
ATOM 1428 N N . GLY A 1 185 ? 6.092 -13.184 -12.720 1.00 95.50 185 GLY A N 1
ATOM 1429 C CA . GLY A 1 185 ? 7.174 -14.166 -12.845 1.00 95.50 185 GLY A CA 1
ATOM 1430 C C . GLY A 1 185 ? 8.110 -13.809 -13.992 1.00 95.50 185 GLY A C 1
ATOM 1431 O O . GLY A 1 185 ? 8.512 -12.651 -14.126 1.00 95.50 185 GLY A O 1
ATOM 1432 N N . ALA A 1 186 ? 8.343 -14.757 -14.899 1.00 95.00 186 ALA A N 1
ATOM 1433 C CA . ALA A 1 186 ? 9.190 -14.591 -16.083 1.00 95.00 186 ALA A CA 1
ATOM 1434 C C . ALA A 1 186 ? 8.862 -13.387 -16.992 1.00 95.00 186 ALA A C 1
ATOM 1436 O O . ALA A 1 186 ? 9.717 -12.944 -17.755 1.00 95.00 186 ALA A O 1
ATOM 1437 N N . ALA A 1 187 ? 7.660 -12.805 -16.913 1.00 96.31 187 ALA A N 1
ATOM 1438 C CA . ALA A 1 187 ? 7.327 -11.580 -17.647 1.00 96.31 187 ALA A CA 1
ATOM 1439 C C . ALA A 1 187 ? 7.767 -10.281 -16.933 1.00 96.31 187 ALA A C 1
ATOM 1441 O O . ALA A 1 187 ? 7.767 -9.211 -17.555 1.00 96.31 187 ALA A O 1
ATOM 1442 N N . SER A 1 188 ? 8.094 -10.353 -15.638 1.00 97.31 188 SER A N 1
ATOM 1443 C CA . SER A 1 188 ? 8.522 -9.253 -14.760 1.00 97.31 188 SER A CA 1
ATOM 1444 C C . SER A 1 188 ? 10.045 -9.207 -14.615 1.00 97.31 188 SER A C 1
ATOM 1446 O O . SER A 1 188 ? 10.579 -9.217 -13.505 1.00 97.31 188 SER A O 1
ATOM 1448 N N . THR A 1 189 ? 10.749 -9.157 -15.744 1.00 97.25 189 THR A N 1
ATOM 1449 C CA . THR A 1 189 ? 12.207 -9.008 -15.769 1.00 97.25 189 THR A CA 1
ATOM 1450 C C . THR A 1 189 ? 12.641 -7.564 -15.528 1.00 97.25 189 THR A C 1
ATOM 1452 O O . THR A 1 189 ? 11.904 -6.610 -15.814 1.00 97.25 189 THR A O 1
ATOM 1455 N N . LYS A 1 190 ? 13.877 -7.385 -15.052 1.00 96.69 190 LYS A N 1
ATOM 1456 C CA . LYS A 1 190 ? 14.536 -6.082 -14.903 1.00 96.69 190 LYS A CA 1
ATOM 1457 C C . LYS A 1 190 ? 14.459 -5.281 -16.200 1.00 96.69 190 LYS A C 1
ATOM 1459 O O . LYS A 1 190 ? 14.043 -4.122 -16.187 1.00 96.69 190 LYS A O 1
ATOM 1464 N N . SER A 1 191 ? 14.850 -5.898 -17.313 1.00 96.44 191 SER A N 1
ATOM 1465 C CA . SER A 1 191 ? 14.881 -5.254 -18.629 1.00 96.44 191 SER A CA 1
ATOM 1466 C C . SER A 1 191 ? 13.486 -4.831 -19.089 1.00 96.44 191 SER A C 1
ATOM 1468 O O . SER A 1 191 ? 13.307 -3.687 -19.502 1.00 96.44 191 SER A O 1
ATOM 1470 N N . ALA A 1 192 ? 12.481 -5.698 -18.940 1.00 96.19 192 ALA A N 1
ATOM 1471 C CA . ALA A 1 192 ? 11.120 -5.409 -19.375 1.00 96.19 192 ALA A CA 1
ATOM 1472 C C . ALA A 1 192 ? 10.458 -4.282 -18.571 1.00 96.19 192 ALA A C 1
ATOM 1474 O O . ALA A 1 192 ? 9.628 -3.553 -19.117 1.00 96.19 192 ALA A O 1
ATOM 1475 N N . LEU A 1 193 ? 10.783 -4.135 -17.283 1.00 97.62 193 LEU A N 1
ATOM 1476 C CA . LEU A 1 193 ? 10.295 -2.998 -16.501 1.00 97.62 193 LEU A CA 1
ATOM 1477 C C . LEU A 1 193 ? 11.048 -1.719 -16.832 1.00 97.62 193 LEU A C 1
ATOM 1479 O O . LEU A 1 193 ? 10.408 -0.701 -17.086 1.00 97.62 193 LEU A O 1
ATOM 1483 N N . LEU A 1 194 ? 12.383 -1.758 -16.856 1.00 96.94 194 LEU A N 1
ATOM 1484 C CA . LEU A 1 194 ? 13.175 -0.571 -17.172 1.00 96.94 194 LEU A CA 1
ATOM 1485 C C . LEU A 1 194 ? 12.850 -0.032 -18.565 1.00 96.94 194 LEU A C 1
ATOM 1487 O O . LEU A 1 194 ? 12.824 1.183 -18.726 1.00 96.94 194 LEU A O 1
ATOM 1491 N N . ASP A 1 195 ? 12.547 -0.893 -19.538 1.00 95.31 195 ASP A N 1
ATOM 1492 C CA . ASP A 1 195 ? 12.065 -0.464 -20.851 1.00 95.31 195 ASP A CA 1
ATOM 1493 C C . ASP A 1 195 ? 10.780 0.368 -20.735 1.00 95.31 195 ASP A C 1
ATOM 1495 O O . ASP A 1 195 ? 10.766 1.528 -21.143 1.00 95.31 195 ASP A O 1
ATOM 1499 N N . VAL A 1 196 ? 9.738 -0.152 -20.074 1.00 96.00 196 VAL A N 1
ATOM 1500 C CA . VAL A 1 196 ? 8.475 0.586 -19.889 1.00 96.00 196 VAL A CA 1
ATOM 1501 C C . VAL A 1 196 ? 8.699 1.906 -19.148 1.00 96.00 196 VAL A C 1
ATOM 1503 O O . VAL A 1 196 ? 8.146 2.931 -19.546 1.00 96.00 196 VAL A O 1
ATOM 1506 N N . LEU A 1 197 ? 9.513 1.907 -18.092 1.00 96.31 197 LEU A N 1
ATOM 1507 C CA . LEU A 1 197 ? 9.771 3.109 -17.294 1.00 96.31 197 LEU A CA 1
ATOM 1508 C C . LEU A 1 197 ? 10.583 4.158 -18.065 1.00 96.31 197 LEU A C 1
ATOM 1510 O O . LEU A 1 197 ? 10.349 5.354 -17.895 1.00 96.31 197 LEU A O 1
ATOM 1514 N N . LYS A 1 198 ? 11.505 3.739 -18.935 1.00 94.50 198 LYS A N 1
ATOM 1515 C CA . LYS A 1 198 ? 12.315 4.650 -19.756 1.00 94.50 198 LYS A CA 1
ATOM 1516 C C . LYS A 1 198 ? 11.538 5.204 -20.946 1.00 94.50 198 LYS A C 1
ATOM 1518 O O . LYS A 1 198 ? 11.679 6.387 -21.260 1.00 94.50 198 LYS A O 1
ATOM 1523 N N . THR A 1 199 ? 10.746 4.368 -21.618 1.00 89.81 199 THR A N 1
ATOM 1524 C CA . THR A 1 199 ? 10.212 4.679 -22.953 1.00 89.81 199 THR A CA 1
ATOM 1525 C C . THR A 1 199 ? 8.744 5.086 -22.962 1.00 89.81 199 THR A C 1
ATOM 1527 O O . THR A 1 199 ? 8.350 5.864 -23.835 1.00 89.81 199 THR A O 1
ATOM 1530 N N . SER A 1 200 ? 7.931 4.614 -22.008 1.00 90.62 200 SER A N 1
ATOM 1531 C CA . SER A 1 200 ? 6.489 4.880 -22.023 1.00 90.62 200 SER A CA 1
ATOM 1532 C C . SER A 1 200 ? 6.212 6.361 -21.805 1.00 90.62 200 SER A C 1
ATOM 1534 O O . SER A 1 200 ? 6.597 6.929 -20.792 1.00 90.62 200 SER A O 1
ATOM 1536 N N . THR A 1 201 ? 5.497 6.992 -22.730 1.00 85.38 201 THR A N 1
ATOM 1537 C CA . THR A 1 201 ? 5.056 8.390 -22.581 1.00 85.38 201 THR A CA 1
ATOM 1538 C C . THR A 1 201 ? 3.631 8.487 -22.050 1.00 85.38 201 THR A C 1
ATOM 1540 O O . THR A 1 201 ? 3.094 9.584 -21.934 1.00 85.38 201 THR A O 1
ATOM 1543 N N . ARG A 1 202 ? 2.994 7.338 -21.783 1.00 89.31 202 ARG A N 1
ATOM 1544 C CA . ARG A 1 202 ? 1.585 7.224 -21.377 1.00 89.31 202 ARG A CA 1
ATOM 1545 C C . ARG A 1 202 ? 1.380 6.712 -19.968 1.00 89.31 202 ARG A C 1
ATOM 1547 O O . ARG A 1 202 ? 0.235 6.679 -19.520 1.00 89.31 202 ARG A O 1
ATOM 1554 N N . LEU A 1 203 ? 2.443 6.272 -19.302 1.00 93.56 203 LEU A N 1
ATOM 1555 C CA . LEU A 1 203 ? 2.328 5.610 -18.014 1.00 93.56 203 LEU A CA 1
ATOM 1556 C C . LEU A 1 203 ? 1.822 6.600 -16.956 1.00 93.56 203 LEU A C 1
ATOM 1558 O O . LEU A 1 203 ? 2.466 7.591 -16.639 1.00 93.56 203 LEU A O 1
ATOM 1562 N N . VAL A 1 204 ? 0.637 6.324 -16.423 1.00 93.19 204 VAL A N 1
ATOM 1563 C CA . VAL A 1 204 ? -0.018 7.092 -15.357 1.00 93.19 204 VAL A CA 1
ATOM 1564 C C . VAL A 1 204 ? 0.217 6.435 -14.004 1.00 93.19 204 VAL A C 1
ATOM 1566 O O . VAL A 1 204 ? 0.258 7.127 -12.991 1.00 93.19 204 VAL A O 1
ATOM 1569 N N . ALA A 1 205 ? 0.353 5.108 -13.966 1.00 95.62 205 ALA A N 1
ATOM 1570 C CA . ALA A 1 205 ? 0.553 4.371 -12.728 1.00 95.62 205 ALA A CA 1
ATOM 1571 C C . ALA A 1 205 ? 1.457 3.150 -12.914 1.00 95.62 205 ALA A C 1
ATOM 1573 O O . ALA A 1 205 ? 1.285 2.375 -13.855 1.00 95.62 205 ALA A O 1
ATOM 1574 N N . TRP A 1 206 ? 2.365 2.936 -11.970 1.00 97.88 206 TRP A N 1
ATOM 1575 C CA . TRP A 1 206 ? 3.147 1.712 -11.851 1.00 97.88 206 TRP A CA 1
ATOM 1576 C C . TRP A 1 206 ? 2.985 1.135 -10.448 1.00 97.88 206 TRP A C 1
ATOM 1578 O O . TRP A 1 206 ? 3.190 1.830 -9.455 1.00 97.88 206 TRP A O 1
ATOM 1588 N N . ASN A 1 207 ? 2.623 -0.143 -10.372 1.00 98.06 207 ASN A N 1
ATOM 1589 C CA . ASN A 1 207 ? 2.620 -0.927 -9.155 1.00 98.06 207 ASN A CA 1
ATOM 1590 C C . ASN A 1 207 ? 3.563 -2.129 -9.255 1.00 98.06 207 ASN A C 1
ATOM 1592 O O . ASN A 1 207 ? 3.499 -2.878 -10.228 1.00 98.06 207 ASN A O 1
ATOM 1596 N N . ASN A 1 208 ? 4.362 -2.331 -8.208 1.00 97.06 208 ASN A N 1
ATOM 1597 C CA . ASN A 1 208 ? 5.137 -3.545 -7.982 1.00 97.06 208 ASN A CA 1
ATOM 1598 C C . ASN A 1 208 ? 4.739 -4.164 -6.636 1.00 97.06 208 ASN A C 1
ATOM 1600 O O . ASN A 1 208 ? 4.611 -3.442 -5.646 1.00 97.06 208 ASN A O 1
ATOM 1604 N N . ILE A 1 209 ? 4.551 -5.481 -6.600 1.00 95.06 209 ILE A N 1
ATOM 1605 C CA . ILE A 1 209 ? 4.382 -6.265 -5.371 1.00 95.06 209 ILE A CA 1
ATOM 1606 C C . ILE A 1 209 ? 5.515 -7.282 -5.324 1.00 95.06 209 ILE A C 1
ATOM 1608 O O . ILE A 1 209 ? 5.633 -8.100 -6.234 1.00 95.06 209 ILE A O 1
ATOM 1612 N N . GLY A 1 210 ? 6.348 -7.258 -4.288 1.00 91.44 210 GLY A N 1
ATOM 1613 C CA . GLY A 1 210 ? 7.434 -8.229 -4.173 1.00 91.44 210 GLY A CA 1
ATOM 1614 C C . GLY A 1 210 ? 8.497 -7.834 -3.162 1.00 91.44 210 GLY A C 1
ATOM 1615 O O . GLY A 1 210 ? 8.232 -7.159 -2.168 1.00 91.44 210 GLY A O 1
ATOM 1616 N N . HIS A 1 211 ? 9.724 -8.279 -3.412 1.00 89.94 211 HIS A N 1
ATOM 1617 C CA . HIS A 1 211 ? 10.855 -7.987 -2.545 1.00 89.94 211 HIS A CA 1
ATOM 1618 C C . HIS A 1 211 ? 11.569 -6.697 -2.945 1.00 89.94 211 HIS A C 1
ATOM 1620 O O . HIS A 1 211 ? 11.676 -6.325 -4.115 1.00 89.94 211 HIS A O 1
ATOM 1626 N N . GLY A 1 212 ? 12.093 -6.018 -1.934 1.00 91.56 212 GLY A N 1
ATOM 1627 C CA . GLY A 1 212 ? 12.893 -4.819 -2.091 1.00 91.56 212 GLY A CA 1
ATOM 1628 C C . GLY A 1 212 ? 13.640 -4.499 -0.809 1.00 91.56 212 GLY A C 1
ATOM 1629 O O . GLY A 1 212 ? 13.506 -5.203 0.203 1.00 91.56 212 GLY A O 1
ATOM 1630 N N . ASN A 1 213 ? 14.438 -3.445 -0.881 1.00 91.12 213 ASN A N 1
ATOM 1631 C CA . ASN A 1 213 ? 14.984 -2.761 0.278 1.00 91.12 213 ASN A CA 1
ATOM 1632 C C . ASN A 1 213 ? 15.225 -1.282 -0.062 1.00 91.12 213 ASN A C 1
ATOM 1634 O O . ASN A 1 213 ? 14.753 -0.773 -1.078 1.00 91.12 213 ASN A O 1
ATOM 1638 N N . THR A 1 214 ? 15.977 -0.583 0.782 1.00 93.75 214 THR A N 1
ATOM 1639 C CA . THR A 1 214 ? 16.285 0.838 0.598 1.00 93.75 214 THR A CA 1
ATOM 1640 C C . THR A 1 214 ? 17.053 1.144 -0.688 1.00 93.75 214 THR A C 1
ATOM 1642 O O . THR A 1 214 ? 17.020 2.288 -1.123 1.00 93.75 214 THR A O 1
ATOM 1645 N N . ASN A 1 215 ? 17.708 0.158 -1.309 1.00 95.38 215 ASN A N 1
ATOM 1646 C CA . ASN A 1 215 ? 18.551 0.292 -2.497 1.00 95.38 215 ASN A CA 1
ATOM 1647 C C . ASN A 1 215 ? 17.961 -0.312 -3.769 1.00 95.38 215 ASN A C 1
ATOM 1649 O O . ASN A 1 215 ? 18.461 -0.006 -4.851 1.00 95.38 215 ASN A O 1
ATOM 1653 N N . LEU A 1 216 ? 16.957 -1.185 -3.665 1.00 94.88 216 LEU A N 1
ATOM 1654 C CA . LEU A 1 216 ? 16.589 -2.028 -4.795 1.00 94.88 216 LEU A CA 1
ATOM 1655 C C . LEU A 1 216 ? 15.160 -2.564 -4.790 1.00 94.88 216 LEU A C 1
ATOM 1657 O O . LEU A 1 216 ? 14.494 -2.645 -3.757 1.00 94.88 216 LEU A O 1
ATOM 1661 N N . LEU A 1 217 ? 14.760 -3.030 -5.972 1.00 95.94 217 LEU A N 1
ATOM 1662 C CA . LEU A 1 217 ? 13.585 -3.852 -6.234 1.00 95.94 217 LEU A CA 1
ATOM 1663 C C . LEU A 1 217 ? 14.020 -5.157 -6.901 1.00 95.94 217 LEU A C 1
ATOM 1665 O O . LEU A 1 217 ? 14.667 -5.129 -7.952 1.00 95.94 217 LEU A O 1
ATOM 1669 N N . VAL A 1 218 ? 13.630 -6.290 -6.327 1.00 93.75 218 VAL A N 1
ATOM 1670 C CA . VAL A 1 218 ? 13.869 -7.604 -6.937 1.00 93.75 218 VAL A CA 1
ATOM 1671 C C . VAL A 1 218 ? 12.936 -7.772 -8.132 1.00 93.75 218 VAL A C 1
ATOM 1673 O O . VAL A 1 218 ? 11.776 -7.363 -8.080 1.00 93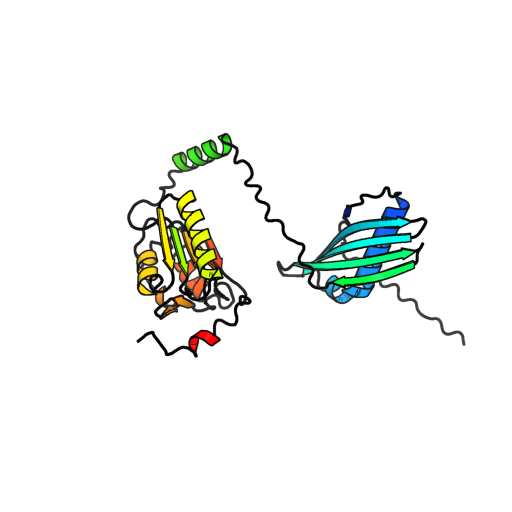.75 218 VAL A O 1
ATOM 1676 N N . GLN A 1 219 ? 13.459 -8.344 -9.209 1.00 96.00 219 GLN A N 1
ATOM 1677 C CA . GLN A 1 219 ? 12.767 -8.751 -10.427 1.00 96.00 219 GLN A CA 1
ATOM 1678 C C . GLN A 1 219 ? 13.064 -10.227 -10.715 1.00 96.00 219 GLN A C 1
ATOM 1680 O O . GLN A 1 219 ? 13.917 -10.822 -10.064 1.00 96.00 219 GLN A O 1
ATOM 1685 N N . TRP A 1 220 ? 12.357 -10.828 -11.671 1.00 93.06 220 TRP A N 1
ATOM 1686 C CA . TRP A 1 220 ? 12.472 -12.269 -11.925 1.00 93.06 220 TRP A CA 1
ATOM 1687 C C . TRP A 1 220 ? 13.896 -12.728 -12.262 1.00 93.06 220 TRP A C 1
ATOM 1689 O O . TRP A 1 220 ? 14.360 -13.749 -11.773 1.00 93.06 220 TRP A O 1
ATOM 1699 N N . ASP A 1 221 ? 14.595 -11.957 -13.093 1.00 92.00 221 ASP A N 1
ATOM 1700 C CA . ASP A 1 221 ? 15.925 -12.267 -13.626 1.00 92.00 221 ASP A CA 1
ATOM 1701 C C . ASP A 1 221 ? 17.045 -11.444 -12.967 1.00 92.00 221 ASP A C 1
ATOM 1703 O O . ASP A 1 221 ? 18.170 -11.405 -13.466 1.00 92.00 221 ASP A O 1
ATOM 1707 N N . GLY A 1 222 ? 16.754 -10.739 -11.871 1.00 91.81 222 GLY A N 1
ATOM 1708 C CA . GLY A 1 222 ? 17.745 -9.911 -11.195 1.00 91.81 222 GLY A CA 1
ATOM 1709 C C . GLY A 1 222 ? 17.140 -8.746 -10.432 1.00 91.81 222 GLY A C 1
ATOM 1710 O O . GLY A 1 222 ? 16.045 -8.827 -9.895 1.00 91.81 222 GLY A O 1
ATOM 1711 N N . THR A 1 223 ? 17.866 -7.632 -10.368 1.00 96.00 223 THR A N 1
ATOM 1712 C CA . THR A 1 223 ? 17.541 -6.536 -9.450 1.00 96.00 223 THR A CA 1
ATOM 1713 C C . THR A 1 223 ? 17.604 -5.181 -10.145 1.00 96.00 223 THR A C 1
ATOM 1715 O O . THR A 1 223 ? 18.605 -4.853 -10.792 1.00 96.00 223 THR A O 1
ATOM 1718 N N . ILE A 1 224 ? 16.550 -4.377 -9.976 1.00 97.44 224 ILE A N 1
ATOM 1719 C CA . ILE A 1 224 ? 16.577 -2.943 -10.279 1.00 97.44 224 ILE A CA 1
ATOM 1720 C C . ILE A 1 224 ? 17.179 -2.232 -9.069 1.00 97.44 224 ILE A C 1
ATOM 1722 O O . ILE A 1 224 ? 16.547 -2.137 -8.017 1.00 97.44 224 ILE A O 1
ATOM 1726 N N . TRP A 1 225 ? 18.399 -1.746 -9.223 1.00 97.56 225 TRP A N 1
ATOM 1727 C CA . TRP A 1 225 ? 19.117 -0.948 -8.244 1.00 97.56 225 TRP A CA 1
ATOM 1728 C C . TRP A 1 225 ? 18.766 0.531 -8.393 1.00 97.56 225 TRP A C 1
ATOM 1730 O O . TRP A 1 225 ? 18.399 1.005 -9.467 1.00 97.56 225 TRP A O 1
ATOM 1740 N N . ASN A 1 226 ? 18.950 1.300 -7.326 1.00 96.31 226 ASN A N 1
ATOM 1741 C CA . ASN A 1 226 ? 18.888 2.761 -7.362 1.00 96.31 226 ASN A CA 1
ATOM 1742 C C . ASN A 1 226 ? 19.796 3.364 -8.452 1.00 96.31 226 ASN A C 1
ATOM 1744 O O . ASN A 1 226 ? 19.422 4.344 -9.092 1.00 96.31 226 ASN A O 1
ATOM 1748 N N . THR A 1 227 ? 20.955 2.757 -8.711 1.00 96.69 227 THR A N 1
ATOM 1749 C CA . THR A 1 227 ? 21.890 3.178 -9.762 1.00 96.69 227 THR A CA 1
ATOM 1750 C C . THR A 1 227 ? 21.350 2.977 -11.177 1.00 96.69 227 THR A C 1
ATOM 1752 O O . THR A 1 227 ? 21.776 3.698 -12.074 1.00 96.69 227 THR A O 1
ATOM 1755 N N . ASP A 1 228 ? 20.370 2.093 -11.396 1.00 96.75 228 ASP A N 1
ATOM 1756 C CA . ASP A 1 228 ? 19.732 1.940 -12.712 1.00 96.75 228 ASP A CA 1
ATOM 1757 C C . ASP A 1 228 ? 18.924 3.186 -13.113 1.00 96.75 228 ASP A C 1
ATOM 1759 O O . ASP A 1 228 ? 18.667 3.395 -14.299 1.00 96.75 228 ASP A O 1
ATOM 1763 N N . PHE A 1 229 ? 18.557 4.030 -12.142 1.00 95.75 229 PHE A N 1
ATOM 1764 C CA . PHE A 1 229 ? 17.899 5.321 -12.353 1.00 95.75 229 PHE A CA 1
ATOM 1765 C C . PHE A 1 229 ? 18.889 6.487 -12.483 1.00 95.75 229 PHE A C 1
ATOM 1767 O O . PHE A 1 229 ? 18.453 7.625 -12.657 1.00 95.75 229 PHE A O 1
ATOM 1774 N N . ASN A 1 230 ? 20.203 6.239 -12.422 1.00 89.88 230 ASN A N 1
ATOM 1775 C CA . ASN A 1 230 ? 21.214 7.269 -12.645 1.00 89.88 230 ASN A CA 1
ATOM 1776 C C . ASN A 1 230 ? 21.295 7.609 -14.141 1.00 89.88 230 ASN A C 1
ATOM 1778 O O . ASN A 1 230 ? 22.101 7.056 -14.889 1.00 89.88 230 ASN A O 1
ATOM 1782 N N . SER A 1 231 ? 20.409 8.491 -14.595 1.00 83.25 231 SER A N 1
ATOM 1783 C CA . SER A 1 231 ? 20.374 8.971 -15.971 1.00 83.25 231 SER A CA 1
ATOM 1784 C C . SER A 1 231 ? 20.142 10.473 -16.001 1.00 83.25 231 SER A C 1
ATOM 1786 O O . SER A 1 231 ? 19.289 10.986 -15.283 1.00 83.25 231 SER A O 1
ATOM 1788 N N . ALA A 1 232 ? 20.872 11.162 -16.879 1.00 78.38 232 ALA A N 1
ATOM 1789 C CA . ALA A 1 232 ? 20.645 12.576 -17.171 1.00 78.38 232 ALA A CA 1
ATOM 1790 C C . ALA A 1 232 ? 19.321 12.815 -17.920 1.00 78.38 232 ALA A C 1
ATOM 1792 O O . ALA A 1 232 ? 18.819 13.936 -17.941 1.00 78.38 232 ALA A O 1
ATOM 1793 N N . VAL A 1 233 ? 18.757 11.774 -18.545 1.00 81.44 233 VAL A N 1
ATOM 1794 C CA . VAL A 1 233 ? 17.467 11.845 -19.235 1.00 81.44 233 VAL A CA 1
ATOM 1795 C C . VAL A 1 233 ? 16.381 11.299 -18.308 1.00 81.44 233 VAL A C 1
ATOM 1797 O O . VAL A 1 233 ? 16.483 10.144 -17.882 1.00 81.44 233 VAL A O 1
ATOM 1800 N N . PRO A 1 234 ? 15.320 12.079 -18.027 1.00 86.06 234 PRO A N 1
ATOM 1801 C CA . PRO A 1 234 ? 14.215 11.604 -17.214 1.00 86.06 234 PRO A CA 1
ATOM 1802 C C . PRO A 1 234 ? 13.571 10.347 -17.797 1.00 86.06 234 PRO A C 1
ATOM 1804 O O . PRO A 1 234 ? 13.297 10.257 -18.999 1.00 86.06 234 PRO A O 1
ATOM 1807 N N . PHE A 1 235 ? 13.276 9.390 -16.927 1.00 94.38 235 PHE A N 1
ATOM 1808 C CA . PHE A 1 235 ? 12.504 8.205 -17.268 1.00 94.38 235 PHE A CA 1
ATOM 1809 C C . PHE A 1 235 ? 11.077 8.641 -17.598 1.00 94.38 235 PHE A C 1
ATOM 1811 O O . PHE A 1 235 ? 10.305 9.021 -16.714 1.00 94.38 235 PHE A O 1
ATOM 1818 N N . LYS A 1 236 ? 10.728 8.608 -18.887 1.00 90.69 236 LYS A N 1
ATOM 1819 C CA . LYS A 1 236 ? 9.471 9.178 -19.397 1.00 90.69 236 LYS A CA 1
ATOM 1820 C C . LYS A 1 236 ? 8.235 8.538 -18.769 1.00 90.69 236 LYS A C 1
ATOM 1822 O O . LYS A 1 236 ? 7.243 9.227 -18.566 1.00 90.69 236 LYS A O 1
ATOM 1827 N N . GLY A 1 237 ? 8.321 7.254 -18.420 1.00 92.12 237 GLY A N 1
ATOM 1828 C CA . GLY A 1 237 ? 7.243 6.521 -17.765 1.00 92.12 237 GLY A CA 1
ATOM 1829 C C . GLY A 1 237 ? 7.098 6.855 -16.283 1.00 92.12 237 GLY A C 1
ATOM 1830 O O . GLY A 1 237 ? 6.042 6.607 -15.713 1.00 92.12 237 GLY A O 1
ATOM 1831 N N . ILE A 1 238 ? 8.124 7.427 -15.648 1.00 95.00 238 ILE A N 1
ATOM 1832 C CA . ILE A 1 238 ? 8.049 7.859 -14.247 1.00 95.00 238 ILE A CA 1
ATOM 1833 C C . ILE A 1 238 ? 7.478 9.272 -14.151 1.00 95.00 238 ILE A C 1
ATOM 1835 O O . ILE A 1 238 ? 6.683 9.541 -13.247 1.00 95.00 238 ILE A O 1
ATOM 1839 N N . TYR A 1 239 ? 7.819 10.149 -15.094 1.00 91.31 239 TYR A N 1
ATOM 1840 C CA . TYR A 1 239 ? 7.390 11.544 -15.089 1.00 91.31 239 TYR A CA 1
ATOM 1841 C C . TYR A 1 239 ? 5.866 11.697 -14.936 1.00 91.31 239 TYR A C 1
ATOM 1843 O O . TYR A 1 239 ? 5.084 11.180 -15.732 1.00 91.31 239 TYR A O 1
ATOM 1851 N N . ASN A 1 240 ? 5.440 12.427 -13.899 1.00 88.94 240 ASN A N 1
ATOM 1852 C CA . ASN A 1 240 ? 4.037 12.691 -13.553 1.00 88.94 240 ASN A CA 1
ATOM 1853 C C . ASN A 1 240 ? 3.158 11.430 -13.341 1.00 88.94 240 ASN A C 1
ATOM 1855 O O . ASN A 1 240 ? 1.927 11.517 -13.317 1.00 88.94 240 ASN A O 1
ATOM 1859 N N . SER A 1 241 ? 3.773 10.262 -13.144 1.00 92.88 241 SER A N 1
ATOM 1860 C CA . SER A 1 241 ? 3.075 9.010 -12.840 1.00 92.88 241 SER A CA 1
ATOM 1861 C C . SER A 1 241 ? 2.907 8.796 -11.328 1.00 92.88 241 SER A C 1
ATOM 1863 O O . SER A 1 241 ? 3.550 9.452 -10.501 1.00 92.88 241 SER A O 1
ATOM 1865 N N . VAL A 1 242 ? 2.015 7.882 -10.952 1.00 95.62 242 VAL A N 1
ATOM 1866 C CA . VAL A 1 242 ? 1.850 7.393 -9.580 1.00 95.62 242 VAL A CA 1
ATOM 1867 C C . VAL A 1 242 ? 2.638 6.098 -9.414 1.00 95.62 242 VAL A C 1
ATOM 1869 O O . VAL A 1 242 ? 2.360 5.107 -10.088 1.00 95.62 242 VAL A O 1
ATOM 1872 N N . ILE A 1 243 ? 3.586 6.093 -8.483 1.00 97.62 243 ILE A N 1
ATOM 1873 C CA . ILE A 1 243 ? 4.449 4.949 -8.190 1.00 97.62 243 ILE A CA 1
ATOM 1874 C C . ILE A 1 243 ? 3.995 4.285 -6.888 1.00 97.62 243 ILE A C 1
ATOM 1876 O O . ILE A 1 243 ? 3.926 4.940 -5.849 1.00 97.62 243 ILE A O 1
ATOM 1880 N N . LEU A 1 244 ? 3.671 2.993 -6.948 1.00 96.81 244 LEU A N 1
ATOM 1881 C CA . LEU A 1 244 ? 3.140 2.192 -5.840 1.00 96.81 244 LEU A CA 1
ATOM 1882 C C . LEU A 1 244 ? 3.994 0.934 -5.641 1.00 96.81 244 LEU A C 1
ATOM 1884 O O . LEU A 1 244 ? 3.750 -0.095 -6.270 1.00 96.81 244 LEU A O 1
ATOM 1888 N N . LEU A 1 245 ? 4.977 0.982 -4.752 1.00 96.06 245 LEU A N 1
ATOM 1889 C CA . LEU A 1 245 ? 5.895 -0.131 -4.509 1.00 96.06 245 LEU A CA 1
ATOM 1890 C C . LEU A 1 245 ? 5.538 -0.842 -3.201 1.00 96.06 245 LEU A C 1
ATOM 1892 O O . LEU A 1 245 ? 5.956 -0.448 -2.110 1.00 96.06 245 LEU A O 1
ATOM 1896 N N . ASN A 1 246 ? 4.756 -1.911 -3.312 1.00 91.94 246 ASN A N 1
ATOM 1897 C CA . ASN A 1 246 ? 4.428 -2.798 -2.201 1.00 91.94 246 ASN A CA 1
ATOM 1898 C C . ASN A 1 246 ? 5.560 -3.813 -1.978 1.00 91.94 246 ASN A C 1
ATOM 1900 O O . ASN A 1 246 ? 5.395 -5.018 -2.179 1.00 91.94 246 ASN A O 1
ATOM 1904 N N . SER A 1 247 ? 6.715 -3.277 -1.593 1.00 89.56 247 SER A N 1
ATOM 1905 C CA . SER A 1 247 ? 7.952 -4.019 -1.368 1.00 89.56 247 SER A CA 1
ATOM 1906 C C . SER A 1 247 ? 8.624 -3.525 -0.088 1.00 89.56 247 SER A C 1
ATOM 1908 O O . SER A 1 247 ? 8.481 -2.359 0.290 1.00 89.56 247 SER A O 1
ATOM 1910 N N . CYS A 1 248 ? 9.331 -4.411 0.613 1.00 87.75 248 CYS A N 1
ATOM 1911 C CA . CYS A 1 248 ? 9.950 -4.104 1.906 1.00 87.75 248 CYS A CA 1
ATOM 1912 C C . CYS A 1 248 ? 10.905 -2.901 1.816 1.00 87.75 248 CYS A C 1
ATOM 1914 O O . CYS A 1 248 ? 11.740 -2.845 0.921 1.00 87.75 248 CYS A O 1
ATOM 1916 N N . LEU A 1 249 ? 10.824 -1.970 2.773 1.00 90.50 249 LEU A N 1
ATOM 1917 C CA . LEU A 1 249 ? 11.810 -0.896 3.017 1.00 90.50 249 LEU A CA 1
ATOM 1918 C C . LEU A 1 249 ? 12.150 0.047 1.835 1.00 90.50 249 LEU A C 1
ATOM 1920 O O . LEU A 1 249 ? 13.037 0.889 1.963 1.00 90.50 249 LEU A O 1
ATOM 1924 N N . VAL A 1 250 ? 11.432 -0.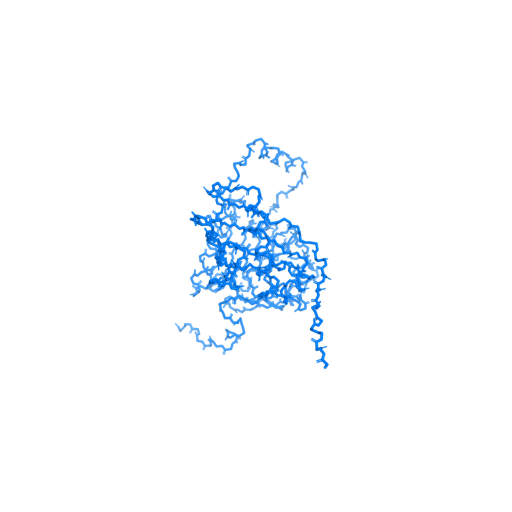010 0.713 1.00 92.81 250 VAL A N 1
ATOM 1925 C CA . VAL A 1 250 ? 11.636 0.877 -0.453 1.00 92.81 250 VAL A CA 1
ATOM 1926 C C . VAL A 1 250 ? 11.294 2.345 -0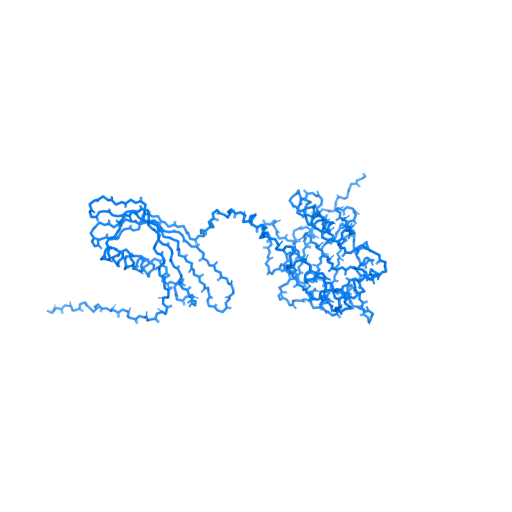.163 1.00 92.81 250 VAL A C 1
ATOM 1928 O O . VAL A 1 250 ? 11.621 3.241 -0.939 1.00 92.81 250 VAL A O 1
ATOM 1931 N N . CYS A 1 251 ? 10.634 2.613 0.963 1.00 92.94 251 CYS A N 1
ATOM 1932 C CA . CYS A 1 251 ? 10.383 3.940 1.517 1.00 92.94 251 CYS A CA 1
ATOM 1933 C C . CYS A 1 251 ? 10.926 4.057 2.956 1.00 92.94 251 CYS A C 1
ATOM 1935 O O . CYS A 1 251 ? 10.292 4.672 3.812 1.00 92.94 251 CYS A O 1
ATOM 1937 N N . ALA A 1 252 ? 12.078 3.445 3.241 1.00 88.62 252 ALA A N 1
ATOM 1938 C CA . ALA A 1 252 ? 12.786 3.576 4.516 1.00 88.62 252 ALA A CA 1
ATOM 1939 C C . ALA A 1 252 ? 14.142 4.281 4.340 1.00 88.62 252 ALA A C 1
ATOM 1941 O O . ALA A 1 252 ? 14.732 4.247 3.260 1.00 88.62 252 ALA A O 1
ATOM 1942 N N . SER A 1 253 ? 14.644 4.912 5.408 1.00 88.56 253 SER A N 1
ATOM 1943 C CA . SER A 1 253 ? 15.979 5.534 5.444 1.00 88.56 253 SER A CA 1
ATOM 1944 C C . SER A 1 253 ? 17.070 4.500 5.121 1.00 88.56 2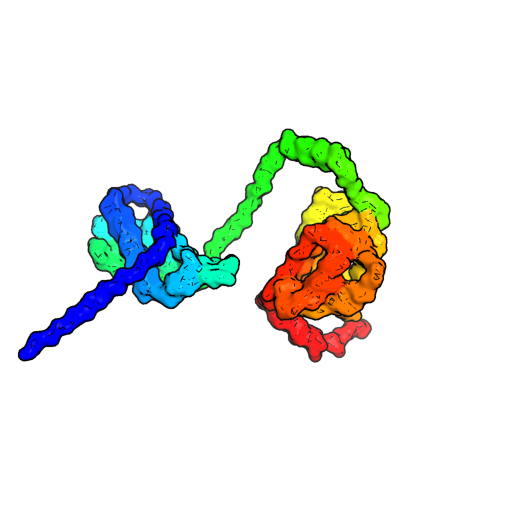53 SER A C 1
ATOM 1946 O O . SER A 1 253 ? 16.998 3.399 5.671 1.00 88.56 253 SER A O 1
ATOM 1948 N N . PRO A 1 254 ? 18.071 4.803 4.266 1.00 93.31 254 PRO A N 1
ATOM 1949 C CA . PRO A 1 254 ? 18.452 6.125 3.732 1.00 93.31 254 PRO A CA 1
ATOM 1950 C C . PRO A 1 254 ? 17.691 6.610 2.478 1.00 93.31 254 PRO A C 1
ATOM 1952 O O . PRO A 1 254 ? 18.130 7.550 1.822 1.00 93.31 254 PRO A O 1
ATOM 1955 N N . TYR A 1 255 ? 16.547 6.009 2.135 1.00 93.00 255 TYR A N 1
ATOM 1956 C CA . TYR A 1 255 ? 15.665 6.405 1.024 1.00 93.00 255 TYR A CA 1
ATOM 1957 C C . TYR A 1 255 ? 16.316 6.352 -0.368 1.00 93.00 255 TYR A C 1
ATOM 1959 O O . TYR A 1 255 ? 15.878 7.053 -1.274 1.00 93.00 255 TYR A O 1
ATOM 1967 N N . GLN A 1 256 ? 17.342 5.523 -0.575 1.00 96.12 256 GLN A N 1
ATOM 1968 C CA . GLN A 1 256 ? 18.142 5.541 -1.806 1.00 96.12 256 GLN A CA 1
ATOM 1969 C C . GLN A 1 256 ? 17.316 5.245 -3.071 1.00 96.12 256 GLN A C 1
ATOM 1971 O O . GLN A 1 256 ? 17.368 6.025 -4.019 1.00 96.12 256 GLN A O 1
ATOM 1976 N N . ILE A 1 257 ? 16.516 4.176 -3.085 1.00 96.25 257 ILE A N 1
ATOM 1977 C CA . ILE A 1 257 ? 15.659 3.812 -4.224 1.00 96.25 257 ILE A CA 1
ATOM 1978 C C . ILE A 1 257 ? 14.519 4.817 -4.423 1.00 96.25 257 ILE A C 1
ATOM 1980 O O . ILE A 1 257 ? 14.229 5.201 -5.553 1.00 96.25 257 ILE A O 1
ATOM 1984 N N . LYS A 1 258 ? 13.928 5.310 -3.325 1.00 96.12 258 LYS A N 1
ATOM 1985 C CA . LYS A 1 258 ? 12.905 6.363 -3.355 1.00 96.12 258 LYS A CA 1
ATOM 1986 C C . LYS A 1 258 ? 13.453 7.624 -4.015 1.00 96.12 258 LYS A C 1
ATOM 1988 O O . LYS A 1 258 ? 12.861 8.102 -4.973 1.00 96.12 258 LYS A O 1
ATOM 1993 N N . ASN A 1 259 ? 14.585 8.132 -3.532 1.00 96.94 259 ASN A N 1
ATOM 1994 C CA . ASN A 1 259 ? 15.202 9.355 -4.042 1.00 96.94 259 ASN A CA 1
ATOM 1995 C C . ASN A 1 259 ? 15.619 9.190 -5.509 1.00 96.94 259 ASN A C 1
ATOM 1997 O O . ASN A 1 259 ? 15.437 10.107 -6.304 1.00 96.94 259 ASN A O 1
ATOM 2001 N N . ALA A 1 260 ? 16.126 8.011 -5.883 1.00 96.75 260 ALA A N 1
ATOM 2002 C CA . ALA A 1 260 ? 16.497 7.709 -7.261 1.00 96.75 260 ALA A CA 1
ATOM 2003 C C . ALA A 1 260 ? 15.289 7.722 -8.214 1.00 96.75 260 ALA A C 1
ATOM 2005 O O . ALA A 1 260 ? 15.391 8.248 -9.317 1.00 96.75 260 ALA A O 1
ATOM 2006 N N . ILE A 1 261 ? 14.132 7.208 -7.785 1.00 96.75 261 ILE A N 1
ATOM 2007 C CA . ILE A 1 261 ? 12.882 7.271 -8.559 1.00 96.75 261 ILE A CA 1
ATOM 2008 C C . ILE A 1 261 ? 12.308 8.695 -8.568 1.00 96.75 261 ILE A C 1
ATOM 2010 O O . ILE A 1 261 ? 11.862 9.173 -9.609 1.00 96.75 261 ILE A O 1
ATOM 2014 N N . GLU A 1 262 ? 12.336 9.398 -7.433 1.00 95.56 262 GLU A N 1
ATOM 2015 C CA . GLU A 1 262 ? 11.822 10.769 -7.314 1.00 95.56 262 GLU A CA 1
ATOM 2016 C C . GLU A 1 262 ? 12.604 11.789 -8.146 1.00 95.56 262 GLU A C 1
ATOM 2018 O O . GLU A 1 262 ? 12.017 12.774 -8.599 1.00 95.56 262 GLU A O 1
ATOM 2023 N N . ALA A 1 263 ? 13.882 11.526 -8.431 1.00 95.00 263 ALA A N 1
ATOM 2024 C CA . ALA A 1 263 ? 14.681 12.317 -9.366 1.00 95.00 263 ALA A CA 1
ATOM 2025 C C . ALA A 1 263 ? 14.085 12.361 -10.789 1.00 95.00 263 ALA A C 1
ATOM 2027 O O . ALA A 1 263 ? 14.391 13.272 -11.550 1.00 95.00 263 ALA A O 1
ATOM 2028 N N . HIS A 1 264 ? 13.190 11.425 -11.135 1.00 93.94 264 HIS A N 1
ATOM 2029 C CA . HIS A 1 264 ? 12.459 11.395 -12.411 1.00 93.94 264 HIS A CA 1
ATOM 2030 C C . HIS A 1 264 ? 11.060 12.026 -12.330 1.00 93.94 264 HIS A C 1
ATOM 2032 O O . HIS A 1 264 ? 10.245 11.863 -13.236 1.00 93.94 264 HIS A O 1
ATOM 2038 N N . HIS A 1 265 ? 10.784 12.766 -11.254 1.00 91.50 265 HIS A N 1
ATOM 2039 C CA . HIS A 1 265 ? 9.578 13.572 -11.048 1.00 91.50 265 HIS A CA 1
ATOM 2040 C C . HIS A 1 265 ? 8.245 12.807 -11.173 1.00 91.50 265 HIS A C 1
ATOM 2042 O O . HIS A 1 265 ? 7.354 13.233 -11.921 1.00 91.50 265 HIS A O 1
ATOM 2048 N N . PRO A 1 266 ? 8.046 11.696 -10.438 1.00 94.44 266 PRO A N 1
ATOM 2049 C CA . PRO A 1 266 ? 6.718 11.122 -10.295 1.00 94.44 266 PRO A CA 1
ATOM 2050 C C . PRO A 1 266 ? 5.784 12.135 -9.633 1.00 94.44 266 PRO A C 1
ATOM 2052 O O . PRO A 1 266 ? 6.191 12.952 -8.806 1.00 94.44 266 PRO A O 1
ATOM 2055 N N . ARG A 1 267 ? 4.493 12.048 -9.947 1.00 93.25 267 ARG A N 1
ATOM 2056 C CA . ARG A 1 267 ? 3.473 12.850 -9.262 1.00 93.25 267 ARG A CA 1
ATOM 2057 C C . ARG A 1 267 ? 3.340 12.436 -7.801 1.00 93.25 267 ARG A C 1
ATOM 2059 O O . ARG A 1 267 ? 3.021 13.249 -6.935 1.00 93.25 267 ARG A O 1
ATOM 2066 N N . THR A 1 268 ? 3.473 11.142 -7.533 1.00 94.00 268 THR A N 1
ATOM 2067 C CA . THR A 1 268 ? 3.299 10.569 -6.199 1.00 94.00 268 THR A CA 1
ATOM 2068 C C . THR A 1 268 ? 4.110 9.288 -6.086 1.00 94.00 268 THR A C 1
ATOM 2070 O O . THR A 1 268 ? 4.101 8.475 -7.008 1.00 94.00 268 THR A O 1
ATOM 2073 N N . TYR A 1 269 ? 4.758 9.093 -4.939 1.00 95.75 269 TYR A N 1
ATOM 2074 C CA . TYR A 1 269 ? 5.458 7.866 -4.580 1.00 95.75 269 TYR A CA 1
ATOM 2075 C C . TYR A 1 269 ? 4.872 7.296 -3.287 1.00 95.75 269 TYR A C 1
ATOM 2077 O O . TYR A 1 269 ? 4.783 7.989 -2.273 1.00 95.75 269 TYR A O 1
ATOM 2085 N N . ILE A 1 270 ? 4.469 6.030 -3.322 1.00 94.12 270 ILE A N 1
ATOM 2086 C CA . ILE A 1 270 ? 3.982 5.265 -2.176 1.00 94.12 270 ILE A CA 1
ATOM 2087 C C . ILE A 1 270 ? 4.813 3.989 -2.119 1.00 94.12 270 ILE A C 1
ATOM 2089 O O . ILE A 1 270 ? 4.864 3.244 -3.095 1.00 94.12 270 ILE A O 1
ATOM 2093 N N . GLY A 1 271 ? 5.451 3.723 -0.982 1.00 92.31 271 GLY A N 1
ATOM 2094 C CA . GLY A 1 271 ? 6.309 2.555 -0.820 1.00 92.31 271 GLY A CA 1
ATOM 2095 C C . GLY A 1 271 ? 6.274 1.971 0.589 1.00 92.31 271 GLY A C 1
ATOM 2096 O O . GLY A 1 271 ? 5.894 2.653 1.542 1.00 92.31 271 GLY A O 1
ATOM 2097 N N . GLY A 1 272 ? 6.688 0.712 0.731 1.00 86.62 272 GLY A N 1
ATOM 2098 C CA . GLY A 1 272 ? 6.812 0.055 2.032 1.00 86.62 272 GLY A CA 1
ATOM 2099 C C . GLY A 1 272 ? 7.919 0.669 2.898 1.00 86.62 272 GLY A C 1
ATOM 2100 O O . GLY A 1 272 ? 9.065 0.781 2.471 1.00 86.62 272 GLY A O 1
ATOM 2101 N N . ALA A 1 273 ? 7.591 1.050 4.135 1.00 86.12 273 ALA A N 1
ATOM 2102 C CA . ALA A 1 273 ? 8.544 1.595 5.114 1.00 86.12 273 ALA A CA 1
ATOM 2103 C C . ALA A 1 273 ? 9.022 0.559 6.151 1.00 86.12 273 ALA A C 1
ATOM 2105 O O . ALA A 1 273 ? 9.876 0.858 6.980 1.00 86.12 273 ALA A O 1
ATOM 2106 N N . VAL A 1 274 ? 8.464 -0.653 6.118 1.00 80.06 274 VAL A N 1
ATOM 2107 C CA . VAL A 1 274 ? 8.771 -1.755 7.041 1.00 80.06 274 VAL A CA 1
ATOM 2108 C C . VAL A 1 274 ? 8.983 -3.048 6.262 1.00 80.06 274 VAL A C 1
ATOM 2110 O O . VAL A 1 274 ? 8.580 -3.154 5.101 1.00 80.06 274 VAL A O 1
ATOM 2113 N N . SER A 1 275 ? 9.597 -4.038 6.904 1.00 74.81 275 SER A N 1
ATOM 2114 C CA . SER A 1 275 ? 9.632 -5.405 6.388 1.00 74.81 275 SER A CA 1
ATOM 2115 C C . SER A 1 275 ? 8.228 -6.008 6.418 1.00 74.81 275 SER A C 1
ATOM 2117 O O . SER A 1 275 ? 7.524 -5.922 7.427 1.00 74.81 275 SER A O 1
ATOM 2119 N N . LEU A 1 276 ? 7.810 -6.609 5.306 1.00 65.19 276 LEU A N 1
ATOM 2120 C CA . LEU A 1 276 ? 6.543 -7.327 5.214 1.00 65.19 276 LEU A CA 1
ATOM 2121 C C . LEU A 1 276 ? 6.659 -8.688 5.932 1.00 65.19 276 LEU A C 1
ATOM 2123 O O . LEU A 1 276 ? 7.739 -9.277 5.947 1.00 65.19 276 LEU A O 1
ATOM 2127 N N . PRO A 1 277 ? 5.568 -9.225 6.511 1.00 53.00 277 PRO A N 1
ATOM 2128 C CA . PRO A 1 277 ? 5.581 -10.459 7.308 1.00 53.00 277 PRO A CA 1
ATOM 2129 C C . PRO A 1 277 ? 5.774 -11.755 6.489 1.00 53.00 277 PRO A C 1
ATOM 2131 O O . PRO A 1 277 ? 5.491 -12.837 6.990 1.00 53.00 277 PRO A O 1
ATOM 2134 N N . ILE A 1 278 ? 6.263 -11.664 5.248 1.00 53.41 278 ILE A N 1
ATOM 2135 C CA . ILE A 1 278 ? 6.498 -12.791 4.321 1.00 53.41 278 ILE A CA 1
ATOM 2136 C C . ILE A 1 278 ? 7.983 -13.234 4.384 1.00 53.41 278 ILE A C 1
ATOM 2138 O O . ILE A 1 278 ? 8.556 -13.746 3.434 1.00 53.41 278 ILE A O 1
ATOM 2142 N N . GLY A 1 279 ? 8.628 -13.037 5.538 1.00 47.81 279 GLY A N 1
ATOM 2143 C CA . GLY A 1 279 ? 10.064 -13.263 5.725 1.00 47.81 279 GLY A CA 1
ATOM 2144 C C . GLY A 1 279 ? 10.933 -12.114 5.182 1.00 47.81 279 GLY A C 1
ATOM 2145 O O . GLY A 1 279 ? 10.486 -11.323 4.346 1.00 47.81 279 GLY A O 1
ATOM 2146 N N . PRO A 1 280 ? 12.167 -11.951 5.693 1.00 45.91 280 PRO A N 1
ATOM 2147 C CA . PRO A 1 280 ? 13.077 -10.914 5.217 1.00 45.91 280 PRO A CA 1
ATOM 2148 C C . PRO A 1 280 ? 13.451 -11.159 3.748 1.00 45.91 280 PRO A C 1
ATOM 2150 O O . PRO A 1 280 ? 13.828 -12.267 3.370 1.00 45.91 280 PRO A O 1
ATOM 2153 N N . SER A 1 281 ? 13.409 -10.103 2.929 1.00 49.00 281 SER A N 1
ATOM 2154 C CA . SER A 1 281 ? 13.848 -10.105 1.520 1.00 49.00 281 SER A CA 1
ATOM 2155 C C . SER A 1 281 ? 15.328 -10.481 1.337 1.00 49.00 281 SER A C 1
ATOM 2157 O O . SER A 1 281 ? 15.779 -10.705 0.220 1.00 49.00 281 SER A O 1
ATOM 2159 N N . GLU A 1 282 ? 16.075 -10.571 2.436 1.00 41.12 282 GLU A N 1
ATOM 2160 C CA . GLU A 1 282 ? 17.493 -10.916 2.505 1.00 41.12 282 GLU A CA 1
ATOM 2161 C C . GLU A 1 282 ? 17.742 -12.427 2.348 1.00 41.12 282 GLU A C 1
ATOM 2163 O O . GLU A 1 282 ? 18.799 -12.814 1.861 1.00 41.12 282 GLU A O 1
ATOM 2168 N N . GLY A 1 283 ? 16.773 -13.291 2.689 1.00 41.03 283 GLY A N 1
ATOM 2169 C CA . GLY A 1 283 ? 16.928 -14.752 2.585 1.00 41.03 283 GLY A CA 1
ATOM 2170 C C . GLY A 1 283 ? 16.919 -15.281 1.145 1.00 41.03 283 GLY A C 1
ATOM 2171 O O . GLY A 1 283 ? 17.621 -16.237 0.829 1.00 41.03 283 GLY A O 1
ATOM 2172 N N . TRP A 1 284 ? 16.184 -14.614 0.251 1.00 41.47 284 TRP A N 1
ATOM 2173 C CA . TRP A 1 284 ? 16.107 -14.968 -1.172 1.00 41.47 284 TRP A CA 1
ATOM 2174 C C . TRP A 1 284 ? 17.370 -14.594 -1.959 1.00 41.47 284 TRP A C 1
ATOM 2176 O O . TRP A 1 284 ? 17.665 -15.219 -2.971 1.00 41.47 284 TRP A O 1
ATOM 2186 N N . MET A 1 285 ? 18.156 -13.618 -1.483 1.00 42.88 285 MET A N 1
ATOM 2187 C CA . MET A 1 285 ? 19.404 -13.207 -2.143 1.00 42.88 285 MET A CA 1
ATOM 2188 C C . MET A 1 285 ? 20.525 -14.252 -2.049 1.00 42.88 285 MET A C 1
ATOM 2190 O O . MET A 1 285 ? 21.497 -14.154 -2.793 1.00 42.88 285 MET A O 1
ATOM 2194 N N . TRP A 1 286 ? 20.388 -15.253 -1.173 1.00 41.44 286 TRP A N 1
ATOM 2195 C CA . TRP A 1 286 ? 21.439 -16.240 -0.895 1.00 41.44 286 TRP A CA 1
ATOM 2196 C C . TRP A 1 286 ? 20.997 -17.700 -1.065 1.00 41.44 286 TRP A C 1
ATOM 2198 O O . TRP A 1 286 ? 21.800 -18.602 -0.843 1.00 41.44 286 TRP A O 1
ATOM 2208 N N . GLY A 1 287 ? 19.748 -17.960 -1.468 1.00 39.34 287 GLY A N 1
ATOM 2209 C CA . GLY A 1 287 ? 19.185 -19.312 -1.450 1.00 39.34 287 GLY A CA 1
ATOM 2210 C C . GLY A 1 287 ? 18.139 -19.575 -2.526 1.00 39.34 287 GLY A C 1
ATOM 2211 O O . GLY A 1 287 ? 16.958 -19.652 -2.218 1.00 39.34 287 GLY A O 1
ATOM 2212 N N . SER A 1 288 ? 18.570 -19.720 -3.780 1.00 39.56 288 SER A N 1
ATOM 2213 C CA . SER A 1 288 ? 17.978 -20.631 -4.785 1.00 39.56 288 SER A CA 1
ATOM 2214 C C . SER A 1 288 ? 18.716 -20.496 -6.121 1.00 39.56 288 SER A C 1
ATOM 2216 O O . SER A 1 288 ? 18.166 -20.144 -7.160 1.00 39.56 288 SER A O 1
ATOM 2218 N N . GLY A 1 289 ? 20.008 -20.825 -6.099 1.00 35.91 289 GLY A N 1
ATOM 2219 C CA . GLY A 1 289 ? 20.746 -21.199 -7.304 1.00 35.91 289 GLY A CA 1
ATOM 2220 C C . GLY A 1 289 ? 20.308 -22.577 -7.804 1.00 35.91 289 GLY A C 1
ATOM 2221 O O . GLY A 1 289 ? 21.112 -23.498 -7.812 1.00 35.91 289 GLY A O 1
ATOM 2222 N N . THR A 1 290 ? 19.041 -22.722 -8.190 1.00 37.06 290 THR A N 1
ATOM 2223 C CA . THR A 1 290 ? 18.537 -23.848 -8.988 1.00 37.06 290 THR A CA 1
ATOM 2224 C C . THR A 1 290 ? 17.425 -23.320 -9.884 1.00 37.06 290 THR A C 1
ATOM 2226 O O . THR A 1 290 ? 16.250 -23.344 -9.520 1.00 37.06 290 THR A O 1
ATOM 2229 N N . GLY A 1 291 ? 17.810 -22.789 -11.046 1.00 29.73 291 GLY A N 1
ATOM 2230 C CA . GLY A 1 291 ? 16.865 -22.585 -12.141 1.00 29.73 291 GLY A CA 1
ATOM 2231 C C . GLY A 1 291 ? 16.285 -23.929 -12.607 1.00 29.73 291 GLY A C 1
ATOM 2232 O O . GLY A 1 291 ? 16.897 -24.971 -12.351 1.00 29.73 291 GLY A O 1
ATOM 2233 N N . PRO A 1 292 ? 15.118 -23.936 -13.270 1.00 35.38 292 PRO A N 1
ATOM 2234 C CA . PRO A 1 292 ? 14.628 -25.144 -13.912 1.00 35.38 292 PRO A CA 1
ATOM 2235 C C . PRO A 1 292 ? 15.578 -25.510 -15.060 1.00 35.38 292 PRO A C 1
ATOM 2237 O O . PRO A 1 292 ? 15.904 -24.667 -15.896 1.00 35.38 292 PRO A O 1
ATOM 2240 N N . SER A 1 293 ? 16.050 -26.756 -15.030 1.00 34.78 293 SER A N 1
ATOM 2241 C CA . SER A 1 293 ? 16.720 -27.462 -16.129 1.00 34.78 293 SER A CA 1
ATOM 2242 C C . SER A 1 293 ? 15.866 -27.512 -17.388 1.00 34.78 293 SER A C 1
ATOM 2244 O O . SER A 1 293 ? 14.652 -27.778 -17.219 1.00 34.78 293 SER A O 1
#

Radius of gyration: 26.83 Å; chains: 1; bounding box: 52×50×94 Å